Protein AF-A0A094IZP4-F1 (afdb_monomer)

Mean predicted aligned error: 14.71 Å

Nearest PDB structures (foldseek):
  6mrk-assembly1_A  TM=2.986E-01  e=1.845E+00  Drosophila melanogaster
  3qs3-assembly9_I  TM=2.124E-01  e=4.589E+00  Escherichia coli CFT073

pLDDT: mean 76.4, std 23.88, range [28.27, 98.75]

Sequence (325 aa):
MFSSTDAVFPGLDRAGLLRPPSIVPPAVPSRSGEVFAELIHMLKGYPLHIRNESHRAELLRDCRYFLFKGLEQKLIPHSISHNLQRGKDEITIRLEDIRQPGLSITFDAPFQTVPSPEPFARHLRYSAPSMSGWVHYMRPFVDTTPRELIIEISGECTRLDVDTMRAEFSGDAKKRINRLVEVLANKINMPNARPMGLLMGSGVGSQPESPASGTLGEGSVKVVFEGGSSIVLDGRVWKDEEEGESGVKMEEDGVVDVDAPSRKRRRVEGGAESEVWTVRTGQWRVRVQAASNDKSAVECVLIAVKIDAFTAELARNQERGFLSG

Secondary structure (DSSP, 8-state):
----TT-SSTT---TT-SS---PPPP--TTS-HHHHHHHHHHHTTPPP----HHHHHHHHHHHHHTT-HHHHHHHS-EEEEEETTTTEEEEEEEGGG--GGGEEEEEPPPP-----S-S-------PPP---EEEEE--TTT-SS-EEEEEEEEEEEEEEETTTTEEEE-HHHHHHHHHHHHHHHHHHSSS----S----------PPP--------TTEEEEE--TT-EEEETTEE---GGGGS------------------------S-----EEEEEEEEEEEEEEE-SS-TT-EEEEEEEEEEEEESSHHHHHHTPPPS--

Foldseek 3Di:
DDDDPVCPDPPDDPPPDPDPPPDDPDDDPVADPVLVVQVVCVVVVHDDDDPDVVSLVNNLVVCVVVVVLQVNLVSFDKDWDQDPVVRFIEIEHALVSDDLVFKDWDADAQDDPDPDPDDDDPPPPPPDRFLKTFIWGDRPPHDDDTGFYKYKDADLQWKAQPVQQKIAGDDVVLVSVVVVFVSVQVNSPPPDPDPPDDDDDDDDDDDPDDDDPDDPDPGIAHEAEDPQFFEAELNHTDDDCVVPPPDPPDDDDDDDDDDDDDPDDPPDPDPPDGQMKRWRMWIWGWMKGQDPVHNPDIGIYTYTNYTYIYRDPVSVVVPDDDPDD

Radius of gyration: 29.06 Å; Cα contacts (8 Å, |Δi|>4): 398; chains: 1; bounding box: 92×69×83 Å

Structure (mmCIF, N/CA/C/O backbone):
data_AF-A0A094IZP4-F1
#
_entry.id   AF-A0A094IZP4-F1
#
loop_
_atom_site.group_PDB
_atom_site.id
_atom_site.type_symbol
_atom_site.label_atom_id
_atom_site.label_alt_id
_atom_site.label_comp_id
_atom_site.label_asym_id
_atom_site.label_entity_id
_atom_site.label_seq_id
_atom_site.pdbx_PDB_ins_code
_atom_site.Cartn_x
_atom_site.Cartn_y
_atom_site.Cartn_z
_atom_site.occupancy
_atom_site.B_iso_or_equiv
_atom_site.auth_seq_id
_atom_site.auth_comp_id
_atom_site.auth_asym_id
_atom_site.auth_atom_id
_atom_site.pdbx_PDB_model_num
ATOM 1 N N . MET A 1 1 ? 27.882 17.291 -16.574 1.00 37.66 1 MET A N 1
ATOM 2 C CA . MET A 1 1 ? 28.156 18.172 -17.727 1.00 37.66 1 MET A CA 1
ATOM 3 C C . MET A 1 1 ? 28.459 17.279 -18.916 1.00 37.66 1 MET A C 1
ATOM 5 O O . MET A 1 1 ? 29.510 16.655 -18.932 1.00 37.66 1 MET A O 1
ATOM 9 N N . PHE A 1 2 ? 27.496 17.116 -19.822 1.00 39.97 2 PHE A N 1
ATOM 10 C CA . PHE A 1 2 ? 27.664 16.327 -21.042 1.00 39.97 2 PHE A CA 1
ATOM 11 C C . PHE A 1 2 ? 28.171 17.240 -22.169 1.00 39.97 2 PHE A C 1
ATOM 13 O O . PHE A 1 2 ? 27.621 18.318 -22.363 1.00 39.97 2 PHE A O 1
ATOM 20 N N . SER A 1 3 ? 29.252 16.787 -22.810 1.00 43.47 3 SER A N 1
ATOM 21 C CA . SER A 1 3 ? 29.754 17.051 -24.170 1.00 43.47 3 SER A CA 1
ATOM 22 C C . SER A 1 3 ? 29.157 18.247 -24.935 1.00 43.47 3 SER A C 1
ATOM 24 O O . SER A 1 3 ? 27.981 18.262 -25.290 1.00 43.47 3 SER A O 1
ATOM 26 N N . SER A 1 4 ? 30.010 19.224 -25.258 1.00 50.38 4 SER A N 1
ATOM 27 C CA . SER A 1 4 ? 29.789 20.132 -26.385 1.00 50.38 4 SER A CA 1
ATOM 28 C C . SER A 1 4 ? 29.703 19.322 -27.683 1.00 50.38 4 SER A C 1
ATOM 30 O O . SER A 1 4 ? 30.439 18.353 -27.865 1.00 50.38 4 SER A O 1
ATOM 32 N N . THR A 1 5 ? 28.826 19.726 -28.602 1.00 53.88 5 THR A N 1
ATOM 33 C CA . THR A 1 5 ? 28.541 19.017 -29.865 1.00 53.88 5 THR A CA 1
ATOM 34 C C . THR A 1 5 ? 29.770 18.773 -30.748 1.00 53.88 5 THR A C 1
ATOM 36 O O . THR A 1 5 ? 29.764 17.836 -31.540 1.00 53.88 5 THR A O 1
ATOM 39 N N . ASP A 1 6 ? 30.844 19.544 -30.567 1.00 53.34 6 ASP A N 1
ATOM 40 C CA . ASP A 1 6 ? 32.098 19.386 -31.315 1.00 53.34 6 ASP A CA 1
ATOM 41 C C . ASP A 1 6 ? 33.092 18.391 -30.688 1.00 53.34 6 ASP A C 1
ATOM 43 O O . ASP A 1 6 ? 34.019 17.931 -31.356 1.00 53.34 6 ASP A O 1
ATOM 47 N N . ALA A 1 7 ? 32.902 17.993 -29.427 1.00 53.62 7 ALA A N 1
ATOM 48 C CA . ALA A 1 7 ? 33.830 17.138 -28.687 1.00 53.62 7 ALA A CA 1
ATOM 49 C C . ALA A 1 7 ? 33.239 15.741 -28.443 1.00 53.62 7 ALA A C 1
ATOM 51 O O . ALA A 1 7 ? 33.083 15.292 -27.307 1.00 53.62 7 ALA A O 1
ATOM 52 N N . VAL A 1 8 ? 32.923 15.038 -29.534 1.00 56.72 8 VAL A N 1
ATOM 53 C CA . VAL A 1 8 ? 32.413 13.654 -29.488 1.00 56.72 8 VAL A CA 1
ATOM 54 C C . VAL A 1 8 ? 33.485 12.666 -28.980 1.00 56.72 8 VAL A C 1
ATOM 56 O O . VAL A 1 8 ? 33.139 11.628 -28.429 1.00 56.72 8 VAL A O 1
ATOM 59 N N . PHE A 1 9 ? 34.782 13.006 -29.079 1.00 55.75 9 PHE A N 1
ATOM 60 C CA . PHE A 1 9 ? 35.897 12.203 -28.547 1.00 55.75 9 PHE A CA 1
ATOM 61 C C . PHE A 1 9 ? 37.027 13.104 -28.018 1.00 55.75 9 PHE A C 1
ATOM 63 O O . PHE A 1 9 ? 37.872 13.538 -28.805 1.00 55.75 9 PHE A O 1
ATOM 70 N N . PRO A 1 10 ? 37.056 13.438 -26.716 1.00 54.28 10 PRO A N 1
ATOM 71 C CA . PRO A 1 10 ? 38.144 14.231 -26.154 1.00 54.28 10 PRO A CA 1
ATOM 72 C C . PRO A 1 10 ? 39.464 13.441 -26.197 1.00 54.28 10 PRO A C 1
ATOM 74 O O . PRO A 1 10 ? 39.542 12.337 -25.663 1.00 54.28 10 PRO A O 1
ATOM 77 N N . GLY A 1 11 ? 40.498 14.013 -26.828 1.00 56.34 11 GLY A N 1
ATOM 78 C CA . GLY A 1 11 ? 41.871 13.484 -26.809 1.00 56.34 11 GLY A CA 1
ATOM 79 C C . GLY A 1 11 ? 42.333 12.669 -28.027 1.00 56.34 11 GLY A C 1
ATOM 80 O O . GLY A 1 11 ? 43.402 12.071 -27.950 1.00 56.34 11 GLY A O 1
ATOM 81 N N . LEU A 1 12 ? 41.582 12.635 -29.138 1.00 57.38 12 LEU A N 1
ATOM 82 C CA . LEU A 1 12 ? 41.989 11.926 -30.363 1.00 57.38 12 LEU A CA 1
ATOM 83 C C . LEU A 1 12 ? 42.186 12.900 -31.541 1.00 57.38 12 LEU A C 1
ATOM 85 O O . LEU A 1 12 ? 41.220 13.523 -31.986 1.00 57.38 12 LEU A O 1
ATOM 89 N N . ASP A 1 13 ? 43.414 13.013 -32.058 1.00 60.75 13 ASP A N 1
ATOM 90 C CA . ASP A 1 13 ? 43.700 13.769 -33.285 1.00 60.75 13 ASP A CA 1
ATOM 91 C C . ASP A 1 13 ? 43.192 12.990 -34.515 1.00 60.75 13 ASP A C 1
ATOM 93 O O . ASP A 1 13 ? 43.415 11.785 -34.644 1.00 60.75 13 ASP A O 1
ATOM 97 N N . ARG A 1 14 ? 42.433 13.661 -35.389 1.00 64.94 14 ARG A N 1
ATOM 98 C CA . ARG A 1 14 ? 41.685 13.045 -36.504 1.00 64.94 14 ARG A CA 1
ATOM 99 C C . ARG A 1 14 ? 42.440 13.082 -37.836 1.00 64.94 14 ARG A C 1
ATOM 101 O O . ARG A 1 14 ? 41.924 12.575 -38.834 1.00 64.94 14 ARG A O 1
ATOM 108 N N . ALA A 1 15 ? 43.629 13.679 -37.883 1.00 61.16 15 ALA A N 1
ATOM 109 C CA . ALA A 1 15 ? 44.411 13.776 -39.109 1.00 61.16 15 ALA A CA 1
ATOM 110 C C . ALA A 1 15 ? 44.942 12.392 -39.548 1.00 61.16 15 ALA A C 1
ATOM 112 O O . ALA A 1 15 ? 45.762 11.783 -38.870 1.00 61.16 15 ALA A O 1
ATOM 113 N N . GLY A 1 16 ? 44.477 11.890 -40.701 1.00 65.44 16 GLY A N 1
ATOM 114 C CA . GLY A 1 16 ? 45.021 10.684 -41.352 1.00 65.44 16 GLY A CA 1
ATOM 115 C C . GLY A 1 16 ? 44.274 9.364 -41.108 1.00 65.44 16 GLY A C 1
ATOM 116 O O . GLY A 1 16 ? 44.747 8.312 -41.536 1.00 65.44 16 GLY A O 1
ATOM 117 N N . LEU A 1 17 ? 43.103 9.379 -40.463 1.00 64.56 17 LEU A N 1
ATOM 118 C CA . LEU A 1 17 ? 42.312 8.162 -40.240 1.00 64.56 17 LEU A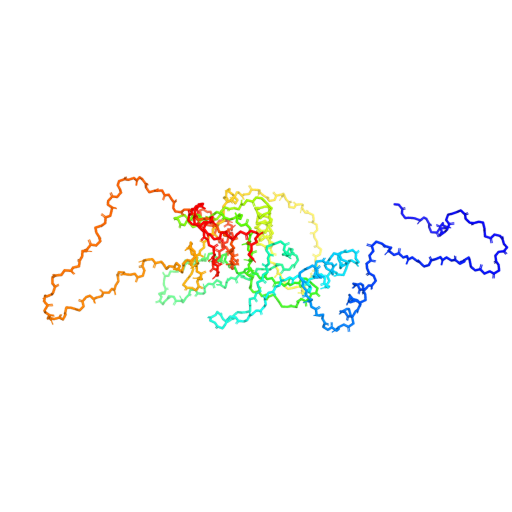 CA 1
ATOM 119 C C . LEU A 1 17 ? 41.513 7.762 -41.497 1.00 64.56 17 LEU A C 1
ATOM 121 O O . LEU A 1 17 ? 40.552 8.423 -41.875 1.00 64.56 17 LEU A O 1
ATOM 125 N N . LEU A 1 18 ? 41.873 6.630 -42.115 1.00 69.06 18 LEU A N 1
ATOM 126 C CA . LEU A 1 18 ? 41.146 6.025 -43.250 1.00 69.06 18 LEU A CA 1
ATOM 127 C C . LEU A 1 18 ? 39.803 5.382 -42.850 1.00 69.06 18 LEU A C 1
ATOM 129 O O . LEU A 1 18 ? 38.986 5.065 -43.714 1.00 69.06 18 LEU A O 1
ATOM 133 N N . ARG A 1 19 ? 39.578 5.142 -41.552 1.00 70.69 19 ARG A N 1
ATOM 134 C CA . ARG A 1 19 ? 38.344 4.579 -40.982 1.00 70.69 19 ARG A CA 1
ATOM 135 C C . ARG A 1 19 ? 38.081 5.201 -39.610 1.00 70.69 19 ARG A C 1
ATOM 137 O O . ARG A 1 19 ? 39.046 5.582 -38.944 1.00 70.69 19 ARG A O 1
ATOM 144 N N . PRO A 1 20 ? 36.815 5.266 -39.157 1.00 68.12 20 PRO A N 1
ATOM 145 C CA . PRO A 1 20 ? 36.515 5.632 -37.780 1.00 68.12 20 PRO A CA 1
ATOM 146 C C . PRO A 1 20 ? 37.309 4.744 -36.806 1.00 68.12 20 PRO A C 1
ATOM 148 O O . PRO A 1 20 ? 37.425 3.538 -37.053 1.00 68.12 20 PRO A O 1
ATOM 151 N N . PRO A 1 21 ? 37.865 5.307 -35.720 1.00 68.69 21 PRO A N 1
ATOM 152 C CA . PRO A 1 21 ? 38.557 4.520 -34.708 1.00 68.69 21 PRO A CA 1
ATOM 153 C C . PRO A 1 21 ? 37.596 3.482 -34.118 1.00 68.69 21 PRO A C 1
ATOM 155 O O . PRO A 1 21 ? 36.407 3.755 -33.947 1.00 68.69 21 PRO A O 1
ATOM 158 N N . SER A 1 22 ? 38.105 2.285 -33.812 1.00 73.19 22 SER A N 1
ATOM 159 C CA . SER A 1 22 ? 37.315 1.234 -33.166 1.00 73.19 22 SER A CA 1
ATOM 160 C C . SER A 1 22 ? 36.940 1.679 -31.755 1.00 73.19 22 SER A C 1
ATOM 162 O O . SER A 1 22 ? 37.724 1.536 -30.819 1.00 73.19 22 SER A O 1
ATOM 164 N N . ILE A 1 23 ? 35.747 2.243 -31.605 1.00 75.31 23 ILE A N 1
ATOM 165 C CA . ILE A 1 23 ? 35.197 2.625 -30.309 1.00 75.31 23 ILE A CA 1
ATOM 166 C C . ILE A 1 23 ? 34.537 1.384 -29.719 1.00 75.31 23 ILE A C 1
ATOM 168 O O . ILE A 1 23 ? 33.682 0.764 -30.353 1.00 75.31 23 ILE A O 1
ATOM 172 N N . VAL A 1 24 ? 34.943 1.011 -28.507 1.00 73.25 24 VAL A N 1
ATOM 173 C CA . VAL A 1 24 ? 34.267 -0.049 -27.754 1.00 73.25 24 VAL A CA 1
ATOM 174 C C . VAL A 1 24 ? 32.814 0.385 -27.535 1.00 73.25 24 VAL A C 1
ATOM 176 O O . VAL A 1 24 ? 32.597 1.514 -27.081 1.00 73.25 24 VAL A O 1
ATOM 179 N N . PRO A 1 25 ? 31.815 -0.458 -27.858 1.00 76.69 25 PRO A N 1
ATOM 180 C CA . PRO A 1 25 ? 30.423 -0.116 -27.619 1.00 76.69 25 PRO A CA 1
ATOM 181 C C . PRO A 1 25 ? 30.203 0.281 -26.155 1.00 76.69 25 PRO A C 1
ATOM 183 O O . PRO A 1 25 ? 30.797 -0.336 -25.265 1.00 76.69 25 PRO A O 1
ATOM 186 N N . PRO A 1 26 ? 29.344 1.276 -25.876 1.00 78.06 26 PRO A N 1
ATOM 187 C CA . PRO A 1 26 ? 28.970 1.601 -24.510 1.00 78.06 26 PRO A CA 1
ATOM 188 C C . PRO A 1 26 ? 28.458 0.350 -23.790 1.00 78.06 26 PRO A C 1
ATOM 190 O O . PRO A 1 26 ? 27.514 -0.295 -24.245 1.00 78.06 26 PRO A O 1
ATOM 193 N N . ALA A 1 27 ? 29.089 0.010 -22.670 1.00 80.94 27 ALA A N 1
ATOM 194 C CA . ALA A 1 27 ? 28.729 -1.132 -21.845 1.00 80.94 27 ALA A CA 1
ATOM 195 C C . ALA A 1 27 ? 28.464 -0.676 -20.409 1.00 80.94 27 ALA A C 1
ATOM 197 O O . ALA A 1 27 ? 29.063 0.287 -19.927 1.00 80.94 27 ALA A O 1
ATOM 198 N N . VAL A 1 28 ? 27.580 -1.393 -19.716 1.00 84.88 28 VAL A N 1
ATOM 199 C CA . VAL A 1 28 ? 27.302 -1.183 -18.292 1.00 84.88 28 VAL A CA 1
ATOM 200 C C . VAL A 1 28 ? 27.814 -2.405 -17.529 1.00 84.88 28 VAL A C 1
ATOM 202 O O . VAL A 1 28 ? 27.057 -3.350 -17.317 1.00 84.88 28 VAL A O 1
ATOM 205 N N . PRO A 1 29 ? 29.098 -2.430 -17.127 1.00 82.88 29 PRO A N 1
ATOM 206 C CA . PRO A 1 29 ? 29.714 -3.629 -16.553 1.00 82.88 29 PRO A CA 1
ATOM 207 C C . PRO A 1 29 ? 29.164 -3.991 -15.166 1.00 82.88 29 PRO A C 1
ATOM 209 O O . PRO A 1 29 ? 29.348 -5.108 -14.702 1.00 82.88 29 PRO A O 1
ATOM 212 N N . SER A 1 30 ? 28.484 -3.061 -14.491 1.00 88.19 30 SER A N 1
ATOM 213 C CA . SER A 1 30 ? 27.917 -3.257 -13.152 1.00 88.19 30 SER A CA 1
ATOM 214 C C . SER A 1 30 ? 26.528 -3.907 -13.143 1.00 88.19 30 SER A C 1
ATOM 216 O O . SER A 1 30 ? 25.891 -3.958 -12.089 1.00 88.19 30 SER A O 1
ATOM 218 N N . ARG A 1 31 ? 26.024 -4.362 -14.298 1.00 90.31 31 ARG A N 1
ATOM 219 C CA . ARG A 1 31 ? 24.672 -4.915 -14.459 1.00 90.31 31 ARG A CA 1
ATOM 220 C C . ARG A 1 31 ? 24.705 -6.275 -15.141 1.00 90.31 31 ARG A C 1
ATOM 222 O O . ARG A 1 31 ? 25.611 -6.570 -15.915 1.00 90.31 31 ARG A O 1
ATOM 229 N N . SER A 1 32 ? 23.702 -7.095 -14.843 1.00 93.19 32 SER A N 1
ATOM 230 C CA . SER A 1 32 ? 23.609 -8.448 -15.386 1.00 93.19 32 SER A CA 1
ATOM 231 C C . SER A 1 32 ? 22.996 -8.430 -16.786 1.00 93.19 32 SER A C 1
ATOM 233 O O . SER A 1 32 ? 21.882 -7.942 -16.987 1.00 93.19 32 SER A O 1
ATOM 235 N N . GLY A 1 33 ? 23.711 -9.006 -17.756 1.00 93.31 33 GLY A N 1
ATOM 236 C CA . GLY A 1 33 ? 23.185 -9.212 -19.107 1.00 93.31 33 GLY A CA 1
ATOM 237 C C . GLY A 1 33 ? 21.992 -10.174 -19.140 1.00 93.31 33 GLY A C 1
ATOM 238 O O . GLY A 1 33 ? 21.108 -10.012 -19.978 1.00 93.31 33 GLY A O 1
ATOM 239 N N . GLU A 1 34 ? 21.928 -11.122 -18.201 1.00 93.31 34 GLU A N 1
ATOM 240 C CA . GLU A 1 34 ? 20.823 -12.082 -18.083 1.00 93.31 34 GLU A CA 1
ATOM 241 C C . GLU A 1 34 ? 19.533 -11.383 -17.643 1.00 93.31 34 GLU A C 1
ATOM 243 O O . GLU A 1 34 ? 18.507 -11.501 -18.310 1.00 93.31 34 GLU A O 1
ATOM 248 N N . VAL A 1 35 ? 19.610 -10.557 -16.593 1.00 94.44 35 VAL A N 1
ATOM 249 C CA . VAL A 1 35 ? 18.474 -9.751 -16.115 1.00 94.44 35 VAL A CA 1
ATOM 250 C C . VAL A 1 35 ? 17.985 -8.824 -17.227 1.00 94.44 35 VAL A C 1
ATOM 252 O O . VAL A 1 35 ? 16.786 -8.739 -17.486 1.00 94.44 35 VAL A O 1
ATOM 255 N N . PHE A 1 36 ? 18.901 -8.164 -17.944 1.00 94.44 36 PHE A N 1
ATOM 256 C CA . PHE A 1 36 ? 18.522 -7.298 -19.059 1.00 94.44 36 PHE A CA 1
ATOM 257 C C . PHE A 1 36 ? 17.834 -8.065 -20.196 1.00 94.44 36 PHE A C 1
ATOM 259 O O . PHE A 1 36 ? 16.855 -7.570 -20.756 1.00 94.44 36 PHE A O 1
ATOM 266 N N . ALA A 1 37 ? 18.285 -9.280 -20.517 1.00 94.38 37 ALA A N 1
ATOM 267 C CA . ALA A 1 37 ? 17.630 -10.122 -21.515 1.00 94.38 37 ALA A CA 1
ATOM 268 C C . ALA A 1 37 ? 16.176 -10.443 -21.124 1.00 94.38 37 ALA A C 1
ATOM 270 O O . ALA A 1 37 ? 15.285 -10.358 -21.975 1.00 94.38 37 ALA A O 1
ATOM 271 N N . GLU A 1 38 ? 15.914 -10.720 -19.843 1.00 94.94 38 GLU A N 1
ATOM 272 C CA . GLU A 1 38 ? 14.554 -10.906 -19.321 1.00 94.94 38 GLU A CA 1
ATOM 273 C C . GLU A 1 38 ? 13.715 -9.623 -19.442 1.00 94.94 38 GLU A C 1
ATOM 275 O O . GLU A 1 38 ? 12.575 -9.674 -19.911 1.00 94.94 38 GLU A O 1
ATOM 280 N N . LEU A 1 39 ? 14.284 -8.451 -19.130 1.00 94.88 39 LEU A N 1
ATOM 281 C CA . LEU A 1 39 ? 13.599 -7.163 -19.319 1.00 94.88 39 LEU A CA 1
ATOM 282 C C . LEU A 1 39 ? 13.218 -6.924 -20.788 1.00 94.88 39 LEU A C 1
ATOM 284 O O . LEU A 1 39 ? 12.098 -6.497 -21.074 1.00 94.88 39 LEU A O 1
ATOM 288 N N . ILE A 1 40 ? 14.106 -7.239 -21.736 1.00 94.56 40 ILE A N 1
ATOM 289 C CA . ILE A 1 40 ? 13.800 -7.157 -23.172 1.00 94.56 40 ILE A CA 1
ATOM 290 C C . ILE A 1 40 ? 12.693 -8.145 -23.559 1.00 94.56 40 ILE A C 1
ATOM 292 O O . ILE A 1 40 ? 11.824 -7.805 -24.365 1.00 94.56 40 ILE A O 1
ATOM 296 N N . HIS A 1 41 ? 12.693 -9.351 -22.991 1.00 93.62 41 HIS A N 1
ATOM 297 C CA . HIS A 1 41 ? 11.634 -10.333 -23.217 1.00 93.62 41 HIS A CA 1
ATOM 298 C C . HIS A 1 41 ? 10.269 -9.783 -22.768 1.00 93.62 41 HIS A C 1
ATOM 300 O O . HIS A 1 41 ? 9.302 -9.824 -23.530 1.00 93.62 41 HIS A O 1
ATOM 306 N N . MET A 1 42 ? 10.213 -9.134 -21.602 1.00 93.19 42 MET A N 1
ATOM 307 C CA . MET A 1 42 ? 9.005 -8.457 -21.122 1.00 93.19 42 MET A CA 1
ATOM 308 C C . MET A 1 42 ? 8.577 -7.278 -22.003 1.00 93.19 42 MET A C 1
ATOM 310 O O . MET A 1 42 ? 7.383 -7.100 -22.249 1.00 93.19 42 MET A O 1
ATOM 314 N N . LEU A 1 43 ? 9.522 -6.459 -22.488 1.00 92.88 43 LEU A N 1
ATOM 315 C CA . LEU A 1 43 ? 9.216 -5.339 -23.394 1.00 92.88 43 LEU A CA 1
ATOM 316 C C . LEU A 1 43 ? 8.608 -5.816 -24.714 1.00 92.88 43 LEU A C 1
ATOM 318 O O . LEU A 1 43 ? 7.751 -5.136 -25.272 1.00 92.88 43 LEU A O 1
ATOM 322 N N . LYS A 1 44 ? 9.009 -6.999 -25.186 1.00 93.31 44 LYS A N 1
ATOM 323 C CA . LYS A 1 44 ? 8.417 -7.656 -26.359 1.00 93.31 44 LYS A CA 1
ATOM 324 C C . LYS A 1 44 ? 7.017 -8.229 -26.096 1.00 93.31 44 LYS A C 1
ATOM 326 O O . LYS A 1 44 ? 6.387 -8.710 -27.030 1.00 93.31 44 LYS A O 1
ATOM 331 N N . GLY A 1 45 ? 6.527 -8.171 -24.857 1.00 90.31 45 GLY A N 1
ATOM 332 C CA . GLY A 1 45 ? 5.192 -8.629 -24.470 1.00 90.31 45 GLY A CA 1
ATOM 333 C C . GLY A 1 45 ? 5.133 -10.063 -23.950 1.00 90.31 45 GLY A C 1
ATOM 334 O O . GLY A 1 45 ? 4.040 -10.547 -23.668 1.00 90.31 45 GLY A O 1
ATOM 335 N N . TYR A 1 46 ? 6.272 -10.741 -23.790 1.00 91.12 46 TYR A N 1
ATOM 336 C CA . TYR A 1 46 ? 6.286 -12.092 -23.240 1.00 91.12 46 TYR A CA 1
ATOM 337 C C . TYR A 1 46 ? 6.067 -12.086 -21.717 1.00 91.12 46 TYR A C 1
ATOM 339 O O . TYR A 1 46 ? 6.492 -11.146 -21.032 1.00 91.12 46 TYR A O 1
ATOM 347 N N . PRO A 1 47 ? 5.408 -13.122 -21.167 1.00 86.69 47 PRO A N 1
ATOM 348 C CA . PRO A 1 47 ? 5.205 -13.239 -19.730 1.00 86.69 47 PRO A CA 1
ATOM 349 C C . PRO A 1 47 ? 6.538 -13.463 -19.006 1.00 86.69 47 PRO A C 1
ATOM 351 O O . PRO A 1 47 ? 7.416 -14.172 -19.494 1.00 86.69 47 PRO A O 1
ATOM 354 N N . LEU A 1 48 ? 6.672 -12.882 -17.814 1.00 85.12 48 LEU A N 1
ATOM 355 C CA . LEU A 1 48 ? 7.821 -13.098 -16.939 1.00 85.12 48 LEU A CA 1
ATOM 356 C C . LEU A 1 48 ? 7.506 -14.187 -15.914 1.00 85.12 48 LEU A C 1
ATOM 358 O O . LEU A 1 48 ? 6.483 -14.123 -15.232 1.00 85.12 48 LEU A O 1
ATOM 362 N N . HIS A 1 49 ? 8.435 -15.121 -15.732 1.00 87.12 49 HIS A N 1
ATOM 363 C CA . HIS A 1 49 ? 8.387 -16.071 -14.631 1.00 87.12 49 HIS A CA 1
ATOM 364 C C . HIS A 1 49 ? 9.252 -15.588 -13.456 1.00 87.12 49 HIS A C 1
ATOM 366 O O . HIS A 1 49 ? 10.482 -15.574 -13.518 1.00 87.12 49 HIS A O 1
ATOM 372 N N . ILE A 1 50 ? 8.611 -15.180 -12.359 1.00 91.19 50 ILE A N 1
ATOM 373 C CA . ILE A 1 50 ? 9.321 -14.721 -11.160 1.00 91.19 50 ILE A CA 1
ATOM 374 C C . ILE A 1 50 ? 9.689 -15.930 -10.300 1.00 91.19 50 ILE A C 1
ATOM 376 O O . ILE A 1 50 ? 8.845 -16.491 -9.612 1.00 91.19 50 ILE A O 1
ATOM 380 N N . ARG A 1 51 ? 10.973 -16.295 -10.334 1.00 92.81 51 ARG A N 1
ATOM 381 C CA . ARG A 1 51 ? 11.554 -17.418 -9.582 1.00 92.81 51 ARG A CA 1
ATOM 382 C C . ARG A 1 51 ? 11.452 -17.264 -8.062 1.00 92.81 51 ARG A C 1
ATOM 384 O O . ARG A 1 51 ? 11.128 -18.216 -7.366 1.00 92.81 51 ARG A O 1
ATOM 391 N N . ASN A 1 52 ? 11.787 -16.083 -7.548 1.00 93.81 52 ASN A N 1
ATOM 392 C CA . ASN A 1 52 ? 11.773 -15.756 -6.122 1.00 93.81 52 ASN A CA 1
ATOM 393 C C . ASN A 1 52 ? 11.828 -14.229 -5.923 1.00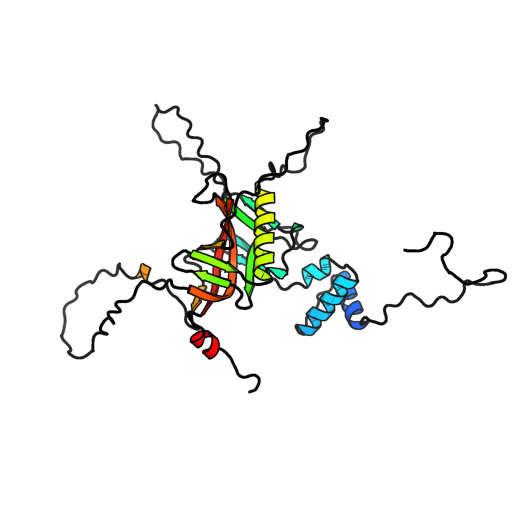 93.81 52 ASN A C 1
ATOM 395 O O . ASN A 1 52 ? 11.921 -13.465 -6.889 1.00 93.81 52 ASN A O 1
ATOM 399 N N . GLU A 1 53 ? 11.788 -13.781 -4.668 1.00 92.19 53 GLU A N 1
ATOM 400 C CA . GLU A 1 53 ? 11.783 -12.350 -4.344 1.00 92.19 53 GLU A CA 1
ATOM 401 C C . GLU A 1 53 ? 13.129 -11.661 -4.630 1.00 92.19 53 GLU A C 1
ATOM 403 O O . GLU A 1 53 ? 13.141 -10.503 -5.045 1.00 92.19 53 GLU A O 1
ATOM 408 N N . SER A 1 54 ? 14.260 -12.373 -4.517 1.00 94.75 54 SER A N 1
ATOM 409 C CA . SER A 1 54 ? 15.579 -11.834 -4.900 1.00 94.75 54 SER A CA 1
ATOM 410 C C . SER A 1 54 ? 15.628 -11.506 -6.391 1.00 94.75 54 SER A C 1
ATOM 412 O O . SER A 1 54 ? 16.030 -10.413 -6.784 1.00 94.75 54 SER A O 1
ATOM 414 N N . HIS A 1 55 ? 15.127 -12.420 -7.222 1.00 95.12 55 HIS A N 1
ATOM 415 C CA . HIS A 1 55 ? 15.025 -12.235 -8.662 1.00 95.12 55 HIS A CA 1
ATOM 416 C C . HIS A 1 55 ? 14.126 -11.041 -9.016 1.00 95.12 55 HIS A C 1
ATOM 418 O O . HIS A 1 55 ? 14.494 -10.196 -9.833 1.00 95.12 55 HIS A O 1
ATOM 424 N N . ARG A 1 56 ? 12.969 -10.908 -8.350 1.00 95.50 56 ARG A N 1
ATOM 425 C CA . ARG A 1 56 ? 12.100 -9.730 -8.507 1.00 95.50 56 ARG A CA 1
ATOM 426 C C . ARG A 1 56 ? 12.839 -8.438 -8.143 1.00 95.50 56 ARG A C 1
ATOM 428 O O . ARG A 1 56 ? 12.713 -7.441 -8.854 1.00 95.50 56 ARG A O 1
ATOM 435 N N . ALA A 1 57 ? 13.608 -8.444 -7.054 1.00 95.19 57 ALA A N 1
ATOM 436 C CA . ALA A 1 57 ? 14.359 -7.282 -6.594 1.00 95.19 57 ALA A CA 1
ATOM 437 C C . ALA A 1 57 ? 15.466 -6.864 -7.579 1.00 95.19 57 ALA A C 1
ATOM 439 O O . ALA A 1 57 ? 15.661 -5.666 -7.794 1.00 95.19 57 ALA A O 1
ATOM 440 N N . GLU A 1 58 ? 16.157 -7.819 -8.205 1.00 95.38 58 GLU A N 1
ATOM 441 C CA . GLU A 1 58 ? 17.137 -7.564 -9.271 1.00 95.38 58 GLU A CA 1
ATOM 442 C C . GLU A 1 58 ? 16.483 -6.911 -10.493 1.00 95.38 58 GLU A C 1
ATOM 444 O O . GLU A 1 58 ? 16.911 -5.838 -10.924 1.00 95.38 58 GLU A O 1
ATOM 449 N N . LEU A 1 59 ? 15.377 -7.483 -10.979 1.00 95.94 59 LEU A N 1
ATOM 450 C CA . LEU A 1 59 ? 14.611 -6.933 -12.100 1.00 95.94 59 LEU A CA 1
ATOM 451 C C . LEU A 1 59 ? 14.106 -5.513 -11.815 1.00 95.94 59 LEU A C 1
ATOM 453 O O . LEU A 1 59 ? 14.224 -4.630 -12.664 1.00 95.94 59 LEU A O 1
ATOM 457 N N . LEU A 1 60 ? 13.571 -5.262 -10.614 1.00 95.81 60 LEU A N 1
ATOM 458 C CA . LEU A 1 60 ? 13.122 -3.929 -10.197 1.00 95.81 60 LEU A CA 1
ATOM 459 C C . LEU A 1 60 ? 14.280 -2.927 -10.147 1.00 95.81 60 LEU A C 1
ATOM 461 O O . LEU A 1 60 ? 14.123 -1.775 -10.562 1.00 95.81 60 LEU A O 1
ATOM 465 N N . ARG A 1 61 ? 15.446 -3.347 -9.647 1.00 95.50 61 ARG A N 1
ATOM 466 C CA . ARG A 1 61 ? 16.643 -2.501 -9.566 1.00 95.50 61 ARG A CA 1
ATOM 467 C C . ARG A 1 61 ? 17.111 -2.072 -10.955 1.00 95.50 61 ARG A C 1
ATOM 469 O O . ARG A 1 61 ? 17.452 -0.902 -11.137 1.00 95.50 61 ARG A O 1
ATOM 476 N N . ASP A 1 62 ? 17.087 -2.984 -11.918 1.00 95.69 62 ASP A N 1
ATOM 477 C CA . ASP A 1 62 ? 17.509 -2.708 -13.290 1.00 95.69 62 ASP A CA 1
ATOM 478 C C . ASP A 1 62 ? 16.433 -1.946 -14.075 1.00 95.69 62 ASP A C 1
ATOM 480 O O . ASP A 1 62 ? 16.765 -1.004 -14.793 1.00 95.69 62 ASP A O 1
ATOM 484 N N . CYS A 1 63 ? 15.140 -2.212 -13.847 1.00 95.50 63 CYS A N 1
ATOM 485 C CA . CYS A 1 63 ? 14.054 -1.381 -14.383 1.00 95.50 63 CYS A CA 1
ATOM 486 C C . CYS A 1 63 ? 14.202 0.088 -13.978 1.00 95.50 63 CYS A C 1
ATOM 488 O O . CYS A 1 63 ? 14.018 0.976 -14.810 1.00 95.50 63 CYS A O 1
ATOM 490 N N . ARG A 1 64 ? 14.558 0.354 -12.714 1.00 94.56 64 ARG A N 1
ATOM 491 C CA . ARG A 1 64 ? 14.809 1.716 -12.219 1.00 94.56 64 ARG A CA 1
ATOM 492 C C . ARG A 1 64 ? 16.045 2.336 -12.859 1.00 94.56 64 ARG A C 1
ATOM 494 O O . ARG A 1 64 ? 16.013 3.513 -13.202 1.00 94.56 64 ARG A O 1
ATOM 501 N N . TYR A 1 65 ? 17.107 1.553 -13.046 1.00 94.56 65 TYR A N 1
ATOM 502 C CA . TYR A 1 65 ? 18.334 2.011 -13.697 1.00 94.56 65 TYR A CA 1
ATOM 503 C C . TYR A 1 65 ? 18.096 2.409 -15.164 1.00 94.56 65 TYR A C 1
ATOM 505 O O . TYR A 1 65 ? 18.493 3.496 -15.573 1.00 94.56 65 TYR A O 1
ATOM 513 N N . PHE A 1 66 ? 17.388 1.575 -15.931 1.00 93.62 66 PHE A N 1
ATOM 514 C CA . PHE A 1 66 ? 17.060 1.827 -17.341 1.00 93.62 66 PHE A CA 1
ATOM 515 C C . PHE A 1 66 ? 15.798 2.682 -17.546 1.00 93.62 66 PHE A C 1
ATOM 517 O O . PHE A 1 66 ? 15.391 2.919 -18.682 1.00 93.62 66 PHE A O 1
ATOM 524 N N . LEU A 1 67 ? 15.173 3.161 -16.464 1.00 94.44 67 LEU A N 1
ATOM 525 C CA . LEU A 1 67 ? 13.957 3.983 -16.480 1.00 94.44 67 LEU A CA 1
ATOM 526 C C . LEU A 1 67 ? 12.759 3.324 -17.189 1.00 94.44 67 LEU A C 1
ATOM 528 O O . LEU A 1 67 ? 11.886 4.011 -17.729 1.00 94.44 67 LEU A O 1
ATOM 532 N N . PHE A 1 68 ? 12.654 1.995 -17.139 1.00 95.69 68 PHE A N 1
ATOM 533 C CA . PHE A 1 68 ? 11.501 1.251 -17.651 1.00 95.69 68 PHE A CA 1
ATOM 534 C C . PHE A 1 68 ? 10.308 1.348 -16.693 1.00 95.69 68 PHE A C 1
ATOM 536 O O . PHE A 1 68 ? 9.888 0.364 -16.088 1.00 95.69 68 PHE A O 1
ATOM 543 N N . LYS A 1 69 ? 9.728 2.548 -16.573 1.00 94.00 69 LYS A N 1
ATOM 544 C CA . LYS A 1 69 ? 8.656 2.866 -15.610 1.00 94.00 69 LYS A CA 1
ATOM 545 C C . LYS A 1 69 ? 7.451 1.925 -15.709 1.00 94.00 69 LYS A C 1
ATOM 547 O O . LYS A 1 69 ? 6.909 1.520 -14.688 1.00 94.00 69 LYS A O 1
ATOM 552 N N . GLY A 1 70 ? 7.050 1.548 -16.925 1.00 93.19 70 GLY A N 1
ATOM 553 C CA . GLY A 1 70 ? 5.956 0.595 -17.130 1.00 93.19 70 GLY A CA 1
ATOM 554 C C . GLY A 1 70 ? 6.295 -0.821 -16.657 1.00 93.19 70 GLY A C 1
ATOM 555 O O . GLY A 1 70 ? 5.460 -1.467 -16.033 1.00 93.19 70 GLY A O 1
ATOM 556 N N . LEU A 1 71 ? 7.524 -1.297 -16.893 1.00 94.75 71 LEU A N 1
ATOM 557 C CA . LEU A 1 71 ? 7.958 -2.599 -16.374 1.00 94.75 71 LEU A CA 1
ATOM 558 C C . LEU A 1 71 ? 8.105 -2.582 -14.855 1.00 94.75 71 LEU A C 1
ATOM 560 O O . LEU A 1 71 ? 7.664 -3.524 -14.206 1.00 94.75 71 LEU A O 1
ATOM 564 N N . GLU A 1 72 ? 8.638 -1.498 -14.284 1.00 95.25 72 GLU A N 1
ATOM 565 C CA . GLU A 1 72 ? 8.696 -1.321 -12.832 1.00 95.25 72 GLU A CA 1
ATOM 566 C C . GLU A 1 72 ? 7.299 -1.494 -12.217 1.00 95.25 72 GLU A C 1
ATOM 568 O O . GLU A 1 72 ? 7.124 -2.293 -11.302 1.00 95.25 72 GLU A O 1
ATOM 573 N N . GLN A 1 73 ? 6.284 -0.821 -12.769 1.00 94.94 73 GLN A N 1
ATOM 574 C CA . GLN A 1 73 ? 4.903 -0.925 -12.287 1.00 94.94 73 GLN A CA 1
ATOM 575 C C . GLN A 1 73 ? 4.279 -2.316 -12.493 1.00 94.94 73 GLN A C 1
ATOM 577 O O . GLN A 1 73 ? 3.452 -2.735 -11.684 1.00 94.94 73 GLN A O 1
ATOM 582 N N . LYS A 1 74 ? 4.680 -3.062 -13.532 1.00 92.94 74 LYS A N 1
ATOM 583 C CA . LYS A 1 74 ? 4.261 -4.465 -13.720 1.00 92.94 74 LYS A CA 1
ATOM 584 C C . LYS A 1 74 ? 4.885 -5.408 -12.686 1.00 92.94 74 LYS A C 1
ATOM 586 O O . LYS A 1 74 ? 4.251 -6.389 -12.311 1.00 92.94 74 LYS A O 1
ATOM 591 N N . LEU A 1 75 ? 6.113 -5.125 -12.250 1.00 94.94 75 LEU A N 1
ATOM 592 C CA . LEU A 1 75 ? 6.873 -5.955 -11.310 1.00 94.94 75 LEU A CA 1
ATOM 593 C C . LEU A 1 75 ? 6.520 -5.709 -9.841 1.00 94.94 75 LEU A C 1
ATOM 595 O O . LEU A 1 75 ? 6.778 -6.580 -9.007 1.00 94.94 75 LEU A O 1
ATOM 599 N N . ILE A 1 76 ? 5.953 -4.548 -9.512 1.00 95.25 76 ILE A N 1
ATOM 600 C CA . ILE A 1 76 ? 5.467 -4.242 -8.164 1.00 95.25 76 ILE A CA 1
ATOM 601 C C . ILE A 1 76 ? 4.413 -5.283 -7.740 1.00 95.25 76 ILE A C 1
ATOM 603 O O . ILE A 1 76 ? 3.466 -5.517 -8.497 1.00 95.25 76 ILE A O 1
ATOM 607 N N . PRO A 1 77 ? 4.537 -5.911 -6.555 1.00 95.19 77 PRO A N 1
ATOM 608 C CA . PRO A 1 77 ? 3.509 -6.796 -6.014 1.00 95.19 77 PRO A CA 1
ATOM 609 C C . PRO A 1 77 ? 2.170 -6.074 -5.841 1.00 95.19 77 PRO A C 1
ATOM 611 O O . PRO A 1 77 ? 2.090 -5.017 -5.219 1.00 95.19 77 PRO A O 1
ATOM 614 N N . HIS A 1 78 ? 1.121 -6.651 -6.413 1.00 97.12 78 HIS A N 1
ATOM 615 C CA . HIS A 1 78 ? -0.247 -6.161 -6.310 1.00 97.12 78 HIS A CA 1
ATOM 616 C C . HIS A 1 78 ? -1.216 -7.318 -6.565 1.00 97.12 78 HIS A C 1
ATOM 618 O O . HIS A 1 78 ? -0.854 -8.312 -7.198 1.00 97.12 78 HIS A O 1
ATOM 624 N N . SER A 1 79 ? -2.453 -7.160 -6.108 1.00 97.69 79 SER A N 1
ATOM 625 C CA . SER A 1 79 ? -3.569 -8.043 -6.443 1.00 97.69 79 SER A CA 1
ATOM 626 C C . SER A 1 79 ? -4.709 -7.204 -6.999 1.00 97.69 79 SER A C 1
ATOM 628 O O . SER A 1 79 ? -4.999 -6.137 -6.464 1.00 97.69 79 SER A O 1
ATOM 630 N N . ILE A 1 80 ? -5.331 -7.665 -8.080 1.00 97.38 80 ILE A N 1
ATOM 631 C CA . ILE A 1 80 ? -6.551 -7.072 -8.631 1.00 97.38 80 ILE A CA 1
ATOM 632 C C . ILE A 1 80 ? -7.634 -8.138 -8.548 1.00 97.38 80 ILE A C 1
ATOM 634 O O . ILE A 1 80 ? -7.441 -9.254 -9.031 1.00 97.38 80 ILE A O 1
ATOM 638 N N . SER A 1 81 ? -8.766 -7.790 -7.953 1.00 97.56 81 SER A N 1
ATOM 639 C CA . SER A 1 81 ? -9.906 -8.687 -7.786 1.00 97.56 81 SER A CA 1
ATOM 640 C C . SER A 1 81 ? -11.217 -7.934 -7.983 1.00 97.56 81 SER A C 1
ATOM 642 O O . SER A 1 81 ? -11.280 -6.716 -7.836 1.00 97.56 81 SER A O 1
ATOM 644 N N . HIS A 1 82 ? -12.273 -8.671 -8.326 1.00 97.88 82 HIS A N 1
ATOM 645 C CA . HIS A 1 82 ? -13.630 -8.140 -8.360 1.00 97.88 82 HIS A CA 1
ATOM 646 C C . HIS A 1 82 ? -14.379 -8.591 -7.105 1.00 97.88 82 HIS A C 1
ATOM 648 O O . HIS A 1 82 ? -14.583 -9.788 -6.888 1.00 97.88 82 HIS A O 1
ATOM 654 N N . ASN A 1 83 ? -14.793 -7.639 -6.276 1.00 95.44 83 ASN A N 1
ATOM 655 C CA . ASN A 1 83 ? -15.591 -7.895 -5.089 1.00 95.44 83 ASN A CA 1
ATOM 656 C C . ASN A 1 83 ? -17.080 -7.914 -5.460 1.00 95.44 83 ASN A C 1
ATOM 658 O O . ASN A 1 83 ? -17.711 -6.863 -5.575 1.00 95.44 83 ASN A O 1
ATOM 662 N N . LEU A 1 84 ? -17.647 -9.116 -5.605 1.00 95.62 84 LEU A N 1
ATOM 663 C CA . LEU A 1 84 ? -19.057 -9.315 -5.968 1.00 95.62 84 LEU A CA 1
ATOM 664 C C . LEU A 1 84 ? -20.041 -8.765 -4.929 1.00 95.62 84 LEU A C 1
ATOM 666 O O . LEU A 1 84 ? -21.119 -8.318 -5.305 1.00 95.62 84 LEU A O 1
ATOM 670 N N . GLN A 1 85 ? -19.683 -8.767 -3.642 1.00 93.50 85 GLN A N 1
ATOM 671 C CA . GLN A 1 85 ? -20.564 -8.254 -2.586 1.00 93.50 85 GLN A CA 1
ATOM 672 C C . GLN A 1 85 ? -20.731 -6.734 -2.678 1.00 93.50 85 GLN A C 1
ATOM 674 O O . GLN A 1 85 ? -21.786 -6.206 -2.339 1.00 93.50 85 GLN A O 1
ATOM 679 N N . ARG A 1 86 ? -19.700 -6.030 -3.160 1.00 92.19 86 ARG A N 1
ATOM 680 C CA . ARG A 1 86 ? -19.721 -4.570 -3.347 1.00 92.19 86 ARG A CA 1
ATOM 681 C C . ARG A 1 86 ? -19.985 -4.154 -4.798 1.00 92.19 86 ARG A C 1
ATOM 683 O O . ARG A 1 86 ? -20.311 -2.996 -5.044 1.00 92.19 86 ARG A O 1
ATOM 690 N N . GLY A 1 87 ? -19.841 -5.074 -5.753 1.00 95.00 87 GLY A N 1
ATOM 691 C CA . GLY A 1 87 ? -19.901 -4.795 -7.189 1.00 95.00 87 GLY A CA 1
ATOM 692 C C . GLY A 1 87 ? -18.761 -3.888 -7.657 1.00 95.00 87 GLY A C 1
ATOM 693 O O . GLY A 1 87 ? -18.981 -3.000 -8.481 1.00 95.00 87 GLY A O 1
ATOM 694 N N . LYS A 1 88 ? -17.560 -4.048 -7.083 1.00 95.44 88 LYS A N 1
ATOM 695 C CA . LYS A 1 88 ? -16.409 -3.155 -7.301 1.00 95.44 88 LYS A CA 1
ATOM 696 C C . LYS A 1 88 ? -15.156 -3.929 -7.671 1.00 95.44 88 LYS A C 1
ATOM 698 O O . LYS A 1 88 ? -14.853 -4.947 -7.057 1.00 95.44 88 LYS A O 1
ATOM 703 N N . ASP A 1 89 ? -14.399 -3.395 -8.623 1.00 97.94 89 ASP A N 1
ATOM 704 C CA . ASP A 1 89 ? -13.019 -3.818 -8.845 1.00 97.94 89 ASP A CA 1
ATOM 705 C C . ASP A 1 89 ? -12.115 -3.165 -7.798 1.00 97.94 89 ASP A C 1
ATOM 707 O O . ASP A 1 89 ? -12.134 -1.944 -7.618 1.00 97.94 89 ASP A O 1
ATOM 711 N N . GLU A 1 90 ? -11.302 -3.976 -7.134 1.00 98.06 90 GLU A N 1
ATOM 712 C CA . GLU A 1 90 ? -10.388 -3.570 -6.073 1.00 98.06 90 GLU A CA 1
ATOM 713 C C . GLU A 1 90 ? -8.937 -3.817 -6.517 1.00 98.06 90 GLU A C 1
ATOM 715 O O . GLU A 1 90 ? -8.637 -4.735 -7.289 1.00 98.06 90 GLU A O 1
ATOM 720 N N . ILE A 1 91 ? -8.019 -2.972 -6.045 1.00 98.50 91 ILE A N 1
ATOM 721 C CA . ILE A 1 91 ? -6.577 -3.183 -6.178 1.00 98.50 91 ILE A CA 1
ATOM 722 C C . ILE A 1 91 ? -5.913 -3.112 -4.807 1.00 98.50 91 ILE A C 1
ATOM 724 O O . ILE A 1 91 ? -5.957 -2.082 -4.135 1.00 98.50 91 ILE A O 1
ATOM 728 N N . THR A 1 92 ? -5.257 -4.201 -4.416 1.00 98.75 92 THR A N 1
ATOM 729 C CA . THR A 1 92 ? -4.418 -4.269 -3.219 1.00 98.75 92 THR A CA 1
ATOM 730 C C . THR A 1 92 ? -2.968 -4.010 -3.595 1.00 98.75 92 THR A C 1
ATOM 732 O O . THR A 1 92 ? -2.418 -4.686 -4.468 1.00 98.75 92 THR A O 1
ATOM 735 N N . ILE A 1 93 ? -2.340 -3.037 -2.939 1.00 98.38 93 ILE A N 1
ATOM 736 C CA . ILE A 1 93 ? -0.938 -2.664 -3.151 1.00 98.38 93 ILE A CA 1
ATOM 737 C C . ILE A 1 93 ? -0.330 -2.147 -1.846 1.00 98.38 93 ILE A C 1
ATOM 739 O O . ILE A 1 93 ? -1.021 -1.556 -1.017 1.00 98.38 93 ILE A O 1
ATOM 743 N N . ARG A 1 94 ? 0.976 -2.341 -1.659 1.00 97.94 94 ARG A N 1
ATOM 744 C CA . ARG A 1 94 ? 1.678 -1.829 -0.478 1.00 97.94 94 ARG A CA 1
ATOM 745 C C . ARG A 1 94 ? 1.791 -0.307 -0.509 1.00 97.94 94 ARG A C 1
ATOM 747 O O . ARG A 1 94 ? 1.994 0.288 -1.572 1.00 97.94 94 ARG A O 1
ATOM 754 N N . LEU A 1 95 ? 1.712 0.328 0.659 1.00 97.88 95 LEU A N 1
ATOM 755 C CA . LEU A 1 95 ? 1.799 1.786 0.803 1.00 97.88 95 LEU A CA 1
ATOM 756 C C . LEU A 1 95 ? 3.069 2.373 0.154 1.00 97.88 95 LEU A C 1
ATOM 758 O O . LEU A 1 95 ? 3.039 3.462 -0.424 1.00 97.88 95 LEU A O 1
ATOM 762 N N . GLU A 1 96 ? 4.196 1.664 0.216 1.00 96.06 96 GLU A N 1
ATOM 763 C CA . GLU A 1 96 ? 5.473 2.114 -0.337 1.00 96.06 96 GLU A CA 1
ATOM 764 C C . GLU A 1 96 ? 5.519 2.188 -1.871 1.00 96.06 96 GLU A C 1
ATOM 766 O O . GLU A 1 96 ? 6.301 2.966 -2.449 1.00 96.06 96 GLU A O 1
ATOM 771 N N . ASP A 1 97 ? 4.650 1.418 -2.518 1.00 96.81 97 ASP A N 1
ATOM 772 C CA . ASP A 1 97 ? 4.607 1.219 -3.960 1.00 96.81 97 ASP A CA 1
ATOM 773 C C . ASP A 1 97 ? 3.587 2.139 -4.658 1.00 96.81 97 ASP A C 1
ATOM 775 O O . ASP A 1 97 ? 3.589 2.262 -5.885 1.00 96.81 97 ASP A O 1
ATOM 779 N N . ILE A 1 98 ? 2.788 2.886 -3.888 1.00 96.81 98 ILE A N 1
ATOM 780 C CA . ILE A 1 98 ? 1.843 3.881 -4.408 1.00 96.81 98 ILE A CA 1
ATOM 781 C C . ILE A 1 98 ? 2.588 5.049 -5.067 1.00 96.81 98 ILE A C 1
ATOM 783 O O . ILE A 1 98 ? 3.622 5.539 -4.590 1.00 96.81 98 ILE A O 1
ATOM 787 N N . ARG A 1 99 ? 2.044 5.526 -6.190 1.00 95.38 99 ARG A N 1
ATOM 788 C CA . ARG A 1 99 ? 2.536 6.692 -6.933 1.00 95.38 99 ARG A CA 1
ATOM 789 C C . ARG A 1 99 ? 1.418 7.712 -7.134 1.00 95.38 99 ARG A C 1
ATOM 791 O O . ARG A 1 99 ? 0.334 7.378 -7.593 1.00 95.38 99 ARG A O 1
ATOM 798 N N . GLN A 1 100 ? 1.704 8.984 -6.863 1.00 94.56 100 GLN A N 1
ATOM 799 C CA . GLN A 1 100 ? 0.707 10.066 -6.916 1.00 94.56 100 GLN A CA 1
ATOM 800 C C . GLN A 1 100 ? -0.102 10.162 -8.227 1.00 94.56 100 GLN A C 1
ATOM 802 O O . GLN A 1 100 ? -1.313 10.390 -8.139 1.00 94.56 100 GLN A O 1
ATOM 807 N N . PRO A 1 101 ? 0.498 9.970 -9.425 1.00 94.12 101 PRO A N 1
ATOM 808 C CA . PRO A 1 101 ? -0.253 10.031 -10.680 1.00 94.12 101 PRO A CA 1
ATOM 809 C C . PRO A 1 101 ? -1.347 8.965 -10.801 1.00 94.12 101 PRO A C 1
ATOM 811 O O . PRO A 1 101 ? -2.301 9.173 -11.537 1.00 94.12 101 PRO A O 1
ATOM 814 N N . GLY A 1 102 ? -1.221 7.845 -10.082 1.00 95.75 102 GLY A N 1
ATOM 815 C CA . GLY A 1 102 ? -2.189 6.752 -10.121 1.00 95.75 102 GLY A CA 1
ATOM 816 C C . GLY A 1 102 ? -3.408 6.952 -9.220 1.00 95.75 102 GLY A C 1
ATOM 817 O O . GLY A 1 102 ? -4.387 6.232 -9.373 1.00 95.75 102 GLY A O 1
ATOM 818 N N . LEU A 1 103 ? -3.367 7.899 -8.277 1.00 96.94 103 LEU A N 1
ATOM 819 C CA . LEU A 1 103 ? -4.454 8.130 -7.319 1.00 96.94 103 LEU A CA 1
ATOM 820 C C . LEU A 1 103 ? -5.606 8.911 -7.960 1.00 96.94 103 LEU A C 1
ATOM 822 O O . LEU A 1 103 ? -5.379 9.849 -8.719 1.00 96.94 103 LEU A O 1
ATOM 826 N N . SER A 1 104 ? -6.843 8.608 -7.596 1.00 95.38 104 SER A N 1
ATOM 827 C CA . SER A 1 104 ? -8.034 9.386 -7.964 1.00 95.38 104 SER A CA 1
ATOM 828 C C . SER A 1 104 ? -9.107 9.247 -6.885 1.00 95.38 104 SER A C 1
ATOM 830 O O . SER A 1 104 ? -8.986 8.394 -6.009 1.00 95.38 104 SER A O 1
ATOM 832 N N . ILE A 1 105 ? -10.116 10.117 -6.900 1.00 92.81 105 ILE A N 1
ATOM 833 C CA . ILE A 1 105 ? -11.215 10.098 -5.929 1.00 92.81 105 ILE A CA 1
ATOM 834 C C . ILE A 1 105 ? -12.521 10.090 -6.712 1.00 92.81 105 ILE A C 1
ATOM 836 O O . ILE A 1 105 ? -12.712 10.926 -7.595 1.00 92.81 105 ILE A O 1
ATOM 840 N N . THR A 1 106 ? -13.408 9.164 -6.366 1.00 91.38 106 THR A N 1
ATOM 841 C CA . THR A 1 106 ? -14.786 9.137 -6.859 1.00 91.38 106 THR A CA 1
ATOM 842 C C . THR A 1 106 ? -15.687 9.538 -5.703 1.00 91.38 106 THR A C 1
ATOM 844 O O . THR A 1 106 ? -15.798 8.792 -4.730 1.00 91.38 106 THR A O 1
ATOM 847 N N . PHE A 1 107 ? -16.280 10.727 -5.786 1.00 88.19 107 PHE A N 1
ATOM 848 C CA . PHE A 1 107 ? -17.201 11.226 -4.767 1.00 88.19 107 PHE A CA 1
ATOM 849 C C . PHE A 1 107 ? -18.549 10.518 -4.856 1.00 88.19 107 PHE A C 1
ATOM 851 O O . PHE A 1 107 ? -19.033 10.212 -5.948 1.00 88.19 107 PHE A O 1
ATOM 858 N N . ASP A 1 108 ? -19.150 10.274 -3.698 1.00 83.75 108 ASP A N 1
ATOM 859 C CA . ASP A 1 108 ? -20.488 9.719 -3.609 1.00 83.75 108 ASP A CA 1
ATOM 860 C C . ASP A 1 108 ? -21.491 10.734 -4.170 1.00 83.75 108 ASP A C 1
ATOM 862 O O . ASP A 1 108 ? -21.369 11.946 -3.966 1.00 83.75 108 ASP A O 1
ATOM 866 N N . ALA A 1 109 ? -22.493 10.247 -4.905 1.00 71.62 109 ALA A N 1
ATOM 867 C CA . ALA A 1 109 ? -23.547 11.115 -5.407 1.00 71.62 109 ALA A CA 1
ATOM 868 C C . ALA A 1 109 ? -24.266 11.771 -4.212 1.00 71.62 109 ALA A C 1
ATOM 870 O O . ALA A 1 109 ? -24.631 11.064 -3.267 1.00 71.62 109 ALA A O 1
ATOM 871 N N . PRO A 1 110 ? -24.502 13.096 -4.220 1.00 57.16 110 PRO A N 1
ATOM 872 C CA . PRO A 1 110 ? -25.330 13.706 -3.193 1.00 57.16 110 PRO A CA 1
ATOM 873 C C . PRO A 1 110 ? -26.716 13.061 -3.271 1.00 57.16 110 PRO A C 1
ATOM 875 O O . PRO A 1 110 ? -27.337 13.058 -4.336 1.00 57.16 110 PRO A O 1
ATOM 878 N N . PHE A 1 111 ? -27.184 12.477 -2.164 1.00 41.31 111 PHE A N 1
ATOM 879 C CA . PHE A 1 111 ? -28.528 11.913 -2.088 1.00 41.31 111 PHE A CA 1
ATOM 880 C C . PHE A 1 111 ? -29.540 12.960 -2.570 1.00 41.31 111 PHE A C 1
ATOM 882 O O . PHE A 1 111 ? -29.664 14.035 -1.980 1.00 41.31 111 PHE A O 1
ATOM 889 N N . GLN A 1 112 ? -30.280 12.635 -3.635 1.00 41.91 112 GLN A N 1
ATOM 890 C CA . GLN A 1 112 ? -31.548 13.295 -3.908 1.00 41.91 112 GLN A CA 1
ATOM 891 C C . GLN A 1 112 ? -32.465 12.949 -2.739 1.00 41.91 112 GLN A C 1
ATOM 893 O O . GLN A 1 112 ? -32.835 11.791 -2.545 1.00 41.91 112 GLN A O 1
ATOM 898 N N . THR A 1 113 ? -32.796 13.944 -1.922 1.00 39.28 113 THR A N 1
ATOM 899 C CA . THR A 1 113 ? -33.871 13.809 -0.948 1.00 39.28 113 THR A CA 1
ATOM 900 C C . THR A 1 113 ? -35.145 13.525 -1.728 1.00 39.28 113 THR A C 1
ATOM 902 O O . THR A 1 113 ? -35.563 14.350 -2.543 1.00 39.28 113 THR A O 1
ATOM 905 N N . VAL A 1 114 ? -35.735 12.358 -1.490 1.00 39.28 114 VAL A N 1
ATOM 906 C CA . VAL A 1 114 ? -37.110 12.018 -1.863 1.00 39.28 114 VAL A CA 1
ATOM 907 C C . VAL A 1 114 ? -37.986 13.265 -1.655 1.00 39.28 114 VAL A C 1
ATOM 909 O O . VAL A 1 114 ? -37.902 13.857 -0.573 1.00 39.28 114 VAL A O 1
ATOM 912 N N . PRO A 1 115 ? -38.761 13.735 -2.651 1.00 40.81 115 PRO A N 1
ATOM 913 C CA . PRO A 1 115 ? -39.609 14.898 -2.450 1.00 40.81 115 PRO A CA 1
ATOM 914 C C . PRO A 1 115 ? -40.632 14.547 -1.370 1.00 40.81 115 PRO A C 1
ATOM 916 O O . PRO A 1 115 ? -41.508 13.710 -1.576 1.00 40.81 115 PRO A O 1
ATOM 919 N N . SER A 1 116 ? -40.482 15.161 -0.196 1.00 46.53 116 SER A N 1
ATOM 920 C CA . SER A 1 116 ? -41.518 15.163 0.830 1.00 46.53 116 SER A CA 1
ATOM 921 C C . SER A 1 116 ? -42.816 15.680 0.196 1.00 46.53 116 SER A C 1
ATOM 923 O O . SER A 1 116 ? -42.787 16.751 -0.422 1.00 46.53 116 SER A O 1
ATOM 925 N N . PRO A 1 117 ? -43.946 14.962 0.309 1.00 45.25 117 PRO A N 1
ATOM 926 C CA . PRO A 1 117 ? -45.227 15.415 -0.206 1.00 45.25 117 PRO A CA 1
ATOM 927 C C . PRO A 1 117 ? -45.862 16.416 0.772 1.00 45.25 117 PRO A C 1
ATOM 929 O O . PRO A 1 117 ? -46.958 16.188 1.266 1.00 45.25 117 PRO A O 1
ATOM 932 N N . GLU A 1 118 ? -45.185 17.528 1.070 1.00 48.03 118 GLU A N 1
ATOM 933 C CA . GLU A 1 118 ? -45.774 18.631 1.838 1.00 48.03 118 GLU A CA 1
ATOM 934 C C . GLU A 1 118 ? -45.703 19.950 1.048 1.00 48.03 118 GLU A C 1
ATOM 936 O O . GLU A 1 118 ? -44.603 20.406 0.717 1.00 48.03 118 GLU A O 1
ATOM 941 N N . PRO A 1 119 ? -46.839 20.607 0.724 1.00 46.97 119 PRO A N 1
ATOM 942 C CA . PRO A 1 119 ? -46.849 21.680 -0.274 1.00 46.97 119 PRO A CA 1
ATOM 943 C C . PRO A 1 119 ? -46.350 23.061 0.195 1.00 46.97 119 PRO A C 1
ATOM 945 O O . PRO A 1 119 ? -46.454 24.011 -0.577 1.00 46.97 119 PRO A O 1
ATOM 948 N N . PHE A 1 120 ? -45.829 23.241 1.417 1.00 45.28 120 PHE A N 1
ATOM 949 C CA . PHE A 1 120 ? -45.645 24.594 1.981 1.00 45.28 120 PHE A CA 1
ATOM 950 C C . PHE A 1 120 ? -44.378 24.826 2.826 1.00 45.28 120 PHE A C 1
ATOM 952 O O . PHE A 1 120 ? -44.422 25.490 3.857 1.00 45.28 120 PHE A O 1
ATOM 959 N N . ALA A 1 121 ? -43.204 24.399 2.352 1.00 44.06 121 ALA A N 1
ATOM 960 C CA . ALA A 1 121 ? -41.933 24.892 2.900 1.00 44.06 121 ALA A CA 1
ATOM 961 C C . ALA A 1 121 ? -40.894 25.163 1.799 1.00 44.06 121 ALA A C 1
ATOM 963 O O . ALA A 1 121 ? -40.018 24.350 1.521 1.00 44.06 121 ALA A O 1
ATOM 964 N N . ARG A 1 122 ? -40.949 26.353 1.182 1.00 44.09 122 ARG A N 1
ATOM 965 C CA . ARG A 1 122 ? -39.929 26.860 0.236 1.00 44.09 122 ARG A CA 1
ATOM 966 C C . ARG A 1 122 ? 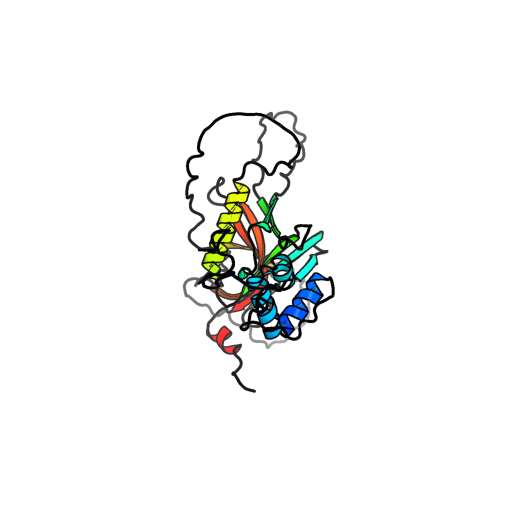-38.642 27.322 0.938 1.00 44.09 122 ARG A C 1
ATOM 968 O O . ARG A 1 122 ? -38.087 28.362 0.595 1.00 44.09 122 ARG A O 1
ATOM 975 N N . HIS A 1 123 ? -38.126 26.533 1.874 1.00 43.06 123 HIS A N 1
ATOM 976 C CA . HIS A 1 123 ? -36.725 26.620 2.266 1.00 43.06 123 HIS A CA 1
ATOM 977 C C . HIS A 1 123 ? -35.997 25.446 1.630 1.00 43.06 123 HIS A C 1
ATOM 979 O O . HIS A 1 123 ? -35.972 24.343 2.170 1.00 43.06 123 HIS A O 1
ATOM 985 N N . LEU A 1 124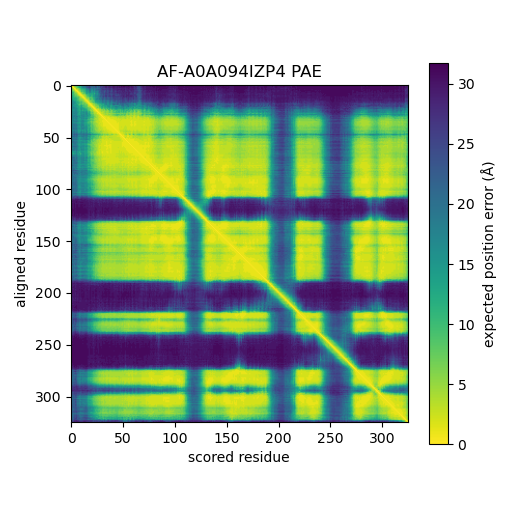 ? -35.408 25.705 0.460 1.00 41.59 124 LEU A N 1
ATOM 986 C CA . LEU A 1 124 ? -34.341 24.891 -0.109 1.00 41.59 124 LEU A CA 1
ATOM 987 C C . LEU A 1 124 ? -33.234 24.762 0.946 1.00 41.59 124 LEU A C 1
ATOM 989 O O . LEU A 1 124 ? -32.314 25.576 0.999 1.00 41.59 124 LEU A O 1
ATOM 993 N N . ARG A 1 125 ? -33.312 23.739 1.801 1.00 36.53 125 ARG A N 1
ATOM 994 C CA . ARG A 1 125 ? -32.119 23.210 2.451 1.00 36.53 125 ARG A CA 1
ATOM 995 C C . ARG A 1 125 ? -31.348 22.510 1.342 1.00 36.53 125 ARG A C 1
ATOM 997 O O . ARG A 1 125 ? -31.532 21.323 1.103 1.00 36.53 125 ARG A O 1
ATOM 1004 N N . TYR A 1 126 ? -30.523 23.269 0.627 1.00 41.22 126 TYR A N 1
ATOM 1005 C CA . TYR A 1 126 ? -29.379 22.683 -0.050 1.00 41.22 126 TYR A CA 1
ATOM 1006 C C . TYR A 1 126 ? -28.530 22.050 1.052 1.00 41.22 126 TYR A C 1
ATOM 1008 O O . TYR A 1 126 ? -27.738 22.727 1.705 1.00 41.22 126 TYR A O 1
ATOM 1016 N N . SER A 1 127 ? -28.755 20.768 1.330 1.00 43.00 127 SER A N 1
ATOM 1017 C CA . SER A 1 127 ? -27.763 19.974 2.037 1.00 43.00 127 SER A CA 1
ATOM 1018 C C . SER A 1 127 ? -26.500 20.067 1.192 1.00 43.00 127 SER A C 1
ATOM 1020 O O . SER A 1 127 ? -26.524 19.716 0.011 1.00 43.00 127 SER A O 1
ATOM 1022 N N . ALA A 1 128 ? -25.436 20.639 1.760 1.00 49.16 128 ALA A N 1
ATOM 1023 C CA . ALA A 1 128 ? -24.143 20.709 1.096 1.00 49.16 128 ALA A CA 1
ATOM 1024 C C . ALA A 1 128 ? -23.788 19.313 0.548 1.00 49.16 128 ALA A C 1
ATOM 1026 O O . ALA A 1 128 ? -24.107 18.318 1.212 1.00 49.16 128 ALA A O 1
ATOM 1027 N N . PRO A 1 129 ? -23.190 19.212 -0.655 1.00 53.09 129 PRO A N 1
ATOM 1028 C CA . PRO A 1 129 ? -22.807 17.920 -1.205 1.00 53.09 129 PRO A CA 1
ATOM 1029 C C . PRO A 1 129 ? -21.977 17.172 -0.164 1.00 53.09 129 PRO A C 1
ATOM 1031 O O . PRO A 1 129 ? -21.048 17.734 0.415 1.00 53.09 129 PRO A O 1
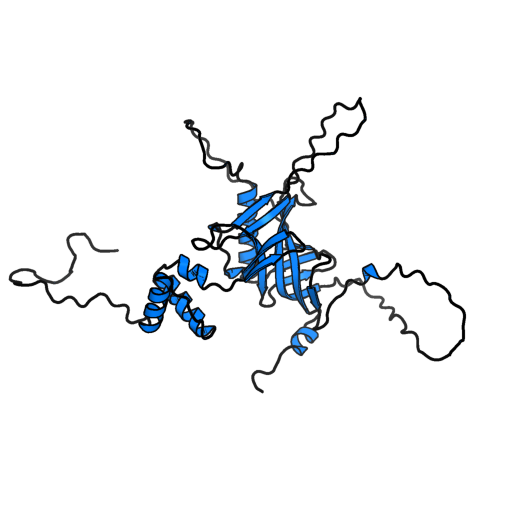ATOM 1034 N N . SER A 1 130 ? -22.354 15.922 0.106 1.00 58.66 130 SER A N 1
ATOM 1035 C CA . SER A 1 130 ? -21.566 15.040 0.960 1.00 58.66 130 SER A CA 1
ATOM 1036 C C . SER A 1 130 ? -20.173 14.933 0.344 1.00 58.66 130 SER A C 1
ATOM 1038 O O . SER A 1 130 ? -20.007 14.296 -0.693 1.00 58.66 130 SER A O 1
ATOM 1040 N N . MET A 1 131 ? -19.174 15.590 0.941 1.00 72.69 131 MET A N 1
ATOM 1041 C CA . MET A 1 131 ? -17.774 15.533 0.501 1.00 72.69 131 MET A CA 1
ATOM 1042 C C . MET A 1 131 ? -17.143 14.213 0.950 1.00 72.69 131 MET A C 1
ATOM 1044 O O . MET A 1 131 ? -16.132 14.193 1.648 1.00 72.69 131 MET A O 1
ATOM 1048 N N . SER A 1 132 ? -17.786 13.098 0.605 1.00 85.88 132 SER A N 1
ATOM 1049 C CA . SER A 1 132 ? -17.281 11.756 0.856 1.00 85.88 132 SER A CA 1
ATOM 1050 C C . SER A 1 132 ? -17.061 11.023 -0.454 1.00 85.88 132 SER A C 1
ATOM 1052 O O . SER A 1 132 ? -17.782 11.241 -1.425 1.00 85.88 132 SER A O 1
ATOM 1054 N N . GLY A 1 133 ? -16.014 10.211 -0.515 1.00 91.25 133 GLY A N 1
ATOM 1055 C CA . GLY A 1 133 ? -15.630 9.540 -1.744 1.00 91.25 133 GLY A CA 1
ATOM 1056 C C . GLY A 1 133 ? -14.613 8.440 -1.521 1.00 91.25 133 GLY A C 1
ATOM 1057 O O . GLY A 1 133 ? -13.838 8.452 -0.564 1.00 91.25 133 GLY A O 1
ATOM 1058 N N . TRP A 1 134 ? -14.610 7.484 -2.436 1.00 95.12 134 TRP A N 1
ATOM 1059 C CA . TRP A 1 134 ? -13.682 6.363 -2.426 1.00 95.12 134 TRP A CA 1
ATOM 1060 C C . TRP A 1 134 ? -12.411 6.716 -3.186 1.00 95.12 134 TRP A C 1
ATOM 1062 O O . TRP A 1 134 ? -12.454 7.236 -4.309 1.00 95.12 134 TRP A O 1
ATOM 1072 N N . VAL A 1 135 ? -11.264 6.401 -2.592 1.00 97.19 135 VAL A N 1
ATOM 1073 C CA . VAL A 1 135 ? -9.979 6.553 -3.266 1.00 97.19 135 VAL A CA 1
ATOM 1074 C C . VAL A 1 135 ? -9.771 5.367 -4.193 1.00 97.19 135 VAL A C 1
ATOM 1076 O O . VAL A 1 135 ? -9.957 4.212 -3.816 1.00 97.19 135 VAL A O 1
ATOM 1079 N N . HIS A 1 136 ? -9.368 5.665 -5.418 1.00 98.06 136 HIS A N 1
ATOM 1080 C CA . HIS A 1 136 ? -9.061 4.676 -6.432 1.00 98.06 136 HIS A CA 1
ATOM 1081 C C . HIS A 1 136 ? -7.599 4.783 -6.858 1.00 98.06 136 HIS A C 1
ATOM 1083 O O . HIS A 1 136 ? -6.981 5.851 -6.776 1.00 98.06 136 HIS A O 1
ATOM 1089 N N . TYR A 1 137 ? -7.056 3.680 -7.360 1.00 98.44 137 TYR A N 1
ATOM 1090 C CA . TYR A 1 137 ? -5.706 3.608 -7.884 1.00 98.44 137 TYR A CA 1
ATOM 1091 C C . TYR A 1 137 ? -5.660 2.899 -9.237 1.00 98.44 137 TYR A C 1
ATOM 1093 O O . TYR A 1 137 ? -6.329 1.891 -9.466 1.00 98.44 137 TYR A O 1
ATOM 1101 N N . MET A 1 138 ? -4.839 3.433 -10.134 1.00 97.56 138 MET A N 1
ATOM 1102 C CA . MET A 1 138 ? -4.376 2.764 -11.344 1.00 97.56 138 MET A CA 1
ATOM 1103 C C . MET A 1 138 ? -2.851 2.766 -11.329 1.00 97.56 138 MET A C 1
ATOM 1105 O O . MET A 1 138 ? -2.236 3.796 -11.044 1.00 97.56 138 MET A O 1
ATOM 1109 N N . ARG A 1 139 ? -2.211 1.637 -11.641 1.00 97.31 139 ARG A N 1
ATOM 1110 C CA . ARG A 1 139 ? -0.751 1.619 -11.772 1.00 97.31 139 ARG A CA 1
ATOM 1111 C C . ARG A 1 139 ? -0.357 2.463 -12.987 1.00 97.31 139 ARG A C 1
ATOM 1113 O O . ARG A 1 139 ? -0.783 2.139 -14.103 1.00 97.31 139 ARG A O 1
ATOM 1120 N N . PRO A 1 140 ? 0.454 3.523 -12.815 1.00 96.56 140 PRO A N 1
ATOM 1121 C CA . PRO A 1 140 ? 0.847 4.380 -13.926 1.00 96.56 140 PRO A CA 1
ATOM 1122 C C . PRO A 1 140 ? 1.476 3.581 -15.074 1.00 96.56 140 PRO A C 1
ATOM 1124 O O . PRO A 1 140 ? 2.229 2.641 -14.834 1.00 96.56 140 PRO A O 1
ATOM 1127 N N . PHE A 1 141 ? 1.205 3.976 -16.320 1.00 94.50 141 PHE A N 1
ATOM 1128 C CA . PHE A 1 141 ? 1.735 3.351 -17.548 1.00 94.50 141 PHE A CA 1
ATOM 1129 C C . PHE A 1 141 ? 1.276 1.911 -17.836 1.00 94.50 141 PHE A C 1
ATOM 1131 O O . PHE A 1 141 ? 1.645 1.373 -18.879 1.00 94.50 141 PHE A O 1
ATOM 1138 N N . VAL A 1 142 ? 0.518 1.275 -16.938 1.00 94.50 142 VAL A N 1
ATOM 1139 C CA . VAL A 1 142 ? 0.133 -0.142 -17.055 1.00 94.50 142 VAL A CA 1
ATOM 1140 C C . VAL A 1 142 ? -1.376 -0.305 -17.094 1.00 94.50 142 VAL A C 1
ATOM 1142 O O . VAL A 1 142 ? -1.887 -1.000 -17.966 1.00 94.50 142 VAL A O 1
ATOM 1145 N N . ASP A 1 143 ? -2.080 0.324 -16.158 1.00 96.06 143 ASP A N 1
ATOM 1146 C CA . ASP A 1 143 ? -3.532 0.235 -16.070 1.00 96.06 143 ASP A CA 1
ATOM 1147 C C . ASP A 1 143 ? -4.206 1.382 -16.834 1.00 96.06 143 ASP A C 1
ATOM 1149 O O . ASP A 1 143 ? -3.696 2.500 -16.889 1.00 96.06 143 ASP A O 1
ATOM 1153 N N . THR A 1 144 ? -5.387 1.104 -17.387 1.00 94.75 144 THR A N 1
ATOM 1154 C CA . THR A 1 144 ? -6.263 2.095 -18.037 1.00 94.75 144 THR A CA 1
ATOM 1155 C C . THR A 1 144 ? -7.451 2.490 -17.162 1.00 94.75 144 THR A C 1
ATOM 1157 O O . THR A 1 144 ? -7.977 3.592 -17.295 1.00 94.75 144 THR A O 1
ATOM 1160 N N . THR A 1 145 ? -7.873 1.604 -16.258 1.00 95.56 145 THR A N 1
ATOM 1161 C CA . THR A 1 145 ? -9.059 1.770 -15.412 1.00 95.56 145 THR A CA 1
ATOM 1162 C C . THR A 1 145 ? -8.664 1.888 -13.937 1.00 95.56 145 THR A C 1
ATOM 1164 O O . THR A 1 145 ? -7.967 0.998 -13.435 1.00 95.56 145 THR A O 1
ATOM 1167 N N . PRO A 1 146 ? -9.104 2.939 -13.222 1.00 97.12 146 PRO A N 1
ATOM 1168 C CA . PRO A 1 146 ? -8.890 3.052 -11.784 1.00 97.12 146 PRO A CA 1
ATOM 1169 C C . PRO A 1 146 ? -9.792 2.069 -11.030 1.00 97.12 146 PRO A C 1
ATOM 1171 O O . PRO A 1 146 ? -10.943 1.860 -11.407 1.00 97.12 146 PRO A O 1
ATOM 1174 N N . ARG A 1 147 ? -9.262 1.469 -9.964 1.00 98.12 147 ARG A N 1
ATOM 1175 C CA . ARG A 1 147 ? -9.949 0.483 -9.110 1.00 98.12 147 ARG A CA 1
ATOM 1176 C C . ARG A 1 147 ? -9.938 0.961 -7.671 1.00 98.12 147 ARG A C 1
ATOM 1178 O O . ARG A 1 147 ? -9.042 1.722 -7.313 1.00 98.12 147 ARG A O 1
ATOM 1185 N N . GLU A 1 148 ? -10.897 0.547 -6.853 1.00 98.06 148 GLU A N 1
ATOM 1186 C CA . GLU A 1 148 ? -10.929 0.964 -5.449 1.00 98.06 148 GLU A CA 1
ATOM 1187 C C . GLU A 1 148 ? -9.654 0.516 -4.727 1.00 98.06 148 GLU A C 1
ATOM 1189 O O . GLU A 1 148 ? -9.217 -0.632 -4.840 1.00 98.06 148 GLU A O 1
ATOM 1194 N N . LEU A 1 149 ? -9.012 1.458 -4.038 1.00 98.69 149 LEU A N 1
ATOM 1195 C CA . LEU A 1 149 ? -7.693 1.256 -3.460 1.00 98.69 149 LEU A CA 1
ATOM 1196 C C . LEU A 1 149 ? -7.797 0.554 -2.105 1.00 98.69 149 LEU A C 1
ATOM 1198 O O . LEU A 1 149 ? -8.398 1.082 -1.166 1.00 98.69 149 LEU A O 1
ATOM 1202 N N . ILE A 1 150 ? -7.106 -0.578 -1.995 1.00 98.69 150 ILE A N 1
ATOM 1203 C CA . ILE A 1 150 ? -6.762 -1.229 -0.736 1.00 98.69 150 ILE A CA 1
ATOM 1204 C C . ILE A 1 150 ? -5.257 -1.065 -0.518 1.00 98.69 150 ILE A C 1
ATOM 1206 O O . ILE A 1 150 ? -4.447 -1.562 -1.303 1.00 98.69 150 ILE A O 1
ATOM 1210 N N . ILE A 1 151 ? -4.871 -0.370 0.549 1.00 98.44 151 ILE A N 1
ATOM 1211 C CA . ILE A 1 151 ? -3.467 -0.234 0.936 1.00 98.44 151 ILE A CA 1
ATOM 1212 C C . ILE A 1 151 ? -3.087 -1.328 1.924 1.00 98.44 151 ILE A C 1
ATOM 1214 O O . ILE A 1 151 ? -3.783 -1.543 2.911 1.00 98.44 151 ILE A O 1
ATOM 1218 N N . GLU A 1 152 ? -1.972 -2.001 1.672 1.00 98.62 152 GLU A N 1
ATOM 1219 C CA . GLU A 1 152 ? -1.337 -2.878 2.650 1.00 98.62 152 GLU A CA 1
ATOM 1220 C C . GLU A 1 152 ? -0.235 -2.112 3.388 1.00 98.62 152 GLU A C 1
ATOM 1222 O O . GLU A 1 152 ? 0.633 -1.488 2.770 1.00 98.62 152 GLU A O 1
ATOM 1227 N N . ILE A 1 153 ? -0.290 -2.147 4.717 1.00 98.19 153 ILE A N 1
ATOM 1228 C CA . ILE A 1 153 ? 0.700 -1.559 5.617 1.00 98.19 153 ILE A CA 1
ATOM 1229 C C . ILE A 1 153 ? 1.202 -2.681 6.518 1.00 98.19 153 ILE A C 1
ATOM 1231 O O . ILE A 1 153 ? 0.411 -3.308 7.219 1.00 98.19 153 ILE A O 1
ATOM 1235 N N . SER A 1 154 ? 2.508 -2.921 6.497 1.00 95.75 154 SER A N 1
ATOM 1236 C CA . SER A 1 154 ? 3.168 -4.002 7.233 1.00 95.75 154 SER A CA 1
ATOM 1237 C C . SER A 1 154 ? 4.364 -3.475 8.021 1.00 95.75 154 SER A C 1
ATOM 1239 O O . SER A 1 154 ? 4.816 -2.352 7.803 1.00 95.75 154 SER A O 1
ATOM 1241 N N . GLY A 1 155 ? 4.911 -4.312 8.902 1.00 94.00 155 GLY A N 1
ATOM 1242 C CA . GLY A 1 155 ? 6.140 -4.013 9.641 1.00 94.00 155 GLY A CA 1
ATOM 1243 C C . GLY A 1 155 ? 5.898 -3.407 11.018 1.00 94.00 155 GLY A C 1
ATOM 1244 O O . GLY A 1 155 ? 6.742 -2.651 11.490 1.00 94.00 155 GLY A O 1
ATOM 1245 N N . GLU A 1 156 ? 4.754 -3.717 11.643 1.00 95.06 156 GLU A N 1
ATOM 1246 C CA . GLU A 1 156 ? 4.448 -3.335 13.035 1.00 95.06 156 GLU A CA 1
ATOM 1247 C C . GLU A 1 156 ? 4.544 -1.819 13.289 1.00 95.06 156 GLU A C 1
ATOM 1249 O O . GLU A 1 156 ? 4.810 -1.353 14.394 1.00 95.06 156 GLU A O 1
ATOM 1254 N N . CYS A 1 157 ? 4.336 -1.024 12.237 1.00 95.75 157 CYS A N 1
ATOM 1255 C CA . CYS A 1 157 ? 4.476 0.428 12.261 1.00 95.75 157 CYS A CA 1
ATOM 1256 C C . CYS A 1 157 ? 3.150 1.157 12.513 1.00 95.75 157 CYS A C 1
ATOM 1258 O O . CYS A 1 157 ? 3.079 2.366 12.295 1.00 95.75 157 CYS A O 1
ATOM 1260 N N . THR A 1 158 ? 2.103 0.425 12.894 1.00 97.44 158 THR A N 1
ATOM 1261 C CA . THR A 1 158 ? 0.746 0.942 13.091 1.00 97.44 158 THR A CA 1
ATOM 1262 C C . THR A 1 158 ? 0.280 0.586 14.497 1.00 97.44 158 THR A C 1
ATOM 1264 O O . THR A 1 158 ? 0.191 -0.591 14.848 1.00 97.44 158 THR A O 1
ATOM 1267 N N . ARG A 1 159 ? -0.017 1.612 15.291 1.00 96.75 159 ARG A N 1
ATOM 1268 C CA . ARG A 1 159 ? -0.636 1.506 16.612 1.00 96.75 159 ARG A CA 1
ATOM 1269 C C . ARG A 1 159 ? -2.100 1.905 16.471 1.00 96.75 159 ARG A C 1
ATOM 1271 O O . ARG A 1 159 ? -2.371 3.006 16.006 1.00 96.75 159 ARG A O 1
ATOM 1278 N N . LEU A 1 160 ? -3.019 1.018 16.824 1.00 96.31 160 LEU A N 1
ATOM 1279 C CA . LEU A 1 160 ? -4.456 1.236 16.704 1.00 96.31 160 LEU A CA 1
ATOM 1280 C C . LEU A 1 160 ? -5.067 1.360 18.095 1.00 96.31 160 LEU A C 1
ATOM 1282 O O . LEU A 1 160 ? -4.985 0.424 18.877 1.00 96.31 160 LEU A O 1
ATOM 1286 N N . ASP A 1 161 ? -5.658 2.506 18.389 1.00 95.25 161 ASP A N 1
ATOM 1287 C CA . ASP A 1 161 ? -6.503 2.718 19.560 1.00 95.25 161 ASP A CA 1
ATOM 1288 C C . ASP A 1 161 ? -7.941 2.360 19.161 1.00 95.25 161 ASP A C 1
ATOM 1290 O O . ASP A 1 161 ? -8.514 2.985 18.259 1.00 95.25 161 ASP A O 1
ATOM 1294 N N . VAL A 1 162 ? -8.470 1.284 19.749 1.00 92.06 162 VAL A N 1
ATOM 1295 C CA . VAL A 1 162 ? -9.759 0.689 19.360 1.00 92.06 162 VAL A CA 1
ATOM 1296 C C . VAL A 1 162 ? -10.929 1.443 19.984 1.00 92.06 162 VAL A C 1
ATOM 1298 O O . VAL A 1 162 ? -11.982 1.544 19.361 1.00 92.06 162 VAL A O 1
ATOM 1301 N N . ASP A 1 163 ? -10.731 2.074 21.143 1.00 90.81 163 ASP A N 1
ATOM 1302 C CA . ASP A 1 163 ? -11.773 2.876 21.795 1.00 90.81 163 ASP A CA 1
ATOM 1303 C C . ASP A 1 163 ? -12.071 4.154 21.004 1.00 90.81 163 ASP A C 1
ATOM 1305 O O . ASP A 1 163 ? -13.220 4.560 20.827 1.00 90.81 163 ASP A O 1
ATOM 1309 N N . THR A 1 164 ? -11.020 4.815 20.513 1.00 91.69 164 THR A N 1
ATOM 1310 C CA . THR A 1 164 ? -11.139 6.056 19.735 1.00 91.69 164 THR A CA 1
ATOM 1311 C C . THR A 1 164 ? -11.207 5.814 18.230 1.00 91.69 164 THR A C 1
ATOM 1313 O O . THR A 1 164 ? -11.486 6.748 17.468 1.00 91.69 164 THR A O 1
ATOM 1316 N N . MET A 1 165 ? -10.958 4.576 17.790 1.00 94.25 165 MET A N 1
ATOM 1317 C CA . MET A 1 165 ? -10.858 4.173 16.388 1.00 94.25 165 MET A CA 1
ATOM 1318 C C . MET A 1 165 ? -9.881 5.059 15.602 1.00 94.25 165 MET A C 1
ATOM 1320 O O . MET A 1 165 ? -10.183 5.596 14.526 1.00 94.25 165 MET A O 1
ATOM 1324 N N . ARG A 1 166 ? -8.679 5.237 16.163 1.00 94.50 166 ARG A N 1
ATOM 1325 C CA . ARG A 1 166 ? -7.595 6.051 15.592 1.00 94.50 166 ARG A CA 1
ATOM 1326 C C . ARG A 1 166 ? -6.320 5.229 15.446 1.00 94.50 166 ARG A C 1
ATOM 1328 O O . ARG A 1 166 ? -5.869 4.570 16.375 1.00 94.50 166 ARG A O 1
ATOM 1335 N N . ALA A 1 167 ? -5.710 5.306 14.267 1.00 95.62 167 ALA A N 1
ATOM 1336 C CA . ALA A 1 167 ? -4.420 4.695 13.982 1.00 95.62 167 ALA A CA 1
ATOM 1337 C C . ALA A 1 167 ? -3.305 5.738 13.953 1.00 95.62 167 ALA A C 1
ATOM 1339 O O . ALA A 1 167 ? -3.376 6.729 13.223 1.00 95.62 167 ALA A O 1
ATOM 1340 N N . GLU A 1 168 ? -2.237 5.468 14.687 1.00 96.12 168 GLU A N 1
ATOM 1341 C CA . GLU A 1 168 ? -0.980 6.196 14.628 1.00 96.12 168 GLU A CA 1
ATOM 1342 C C . GLU A 1 168 ? 0.071 5.382 13.883 1.00 96.12 168 GLU A C 1
ATOM 1344 O O . GLU A 1 168 ? 0.221 4.174 14.078 1.00 96.12 168 GLU A O 1
ATOM 1349 N N . PHE A 1 169 ? 0.846 6.065 13.045 1.00 96.31 169 PHE A N 1
ATOM 1350 C CA . PHE A 1 169 ? 1.908 5.448 12.259 1.00 96.31 169 PHE A CA 1
ATOM 1351 C C . PHE A 1 169 ? 3.281 5.905 12.737 1.00 96.31 169 PHE A C 1
ATOM 1353 O O . PHE A 1 169 ? 3.458 7.050 13.162 1.00 96.31 169 PHE A O 1
ATOM 1360 N N . SER A 1 170 ? 4.285 5.043 12.588 1.00 95.25 170 SER A N 1
ATOM 1361 C CA . SER A 1 170 ? 5.681 5.343 12.917 1.00 95.25 170 SER A CA 1
ATOM 1362 C C . SER A 1 170 ? 6.605 5.278 11.690 1.00 95.25 170 SER A C 1
ATOM 1364 O O . SER A 1 170 ? 6.235 4.800 10.614 1.00 95.25 170 SER A O 1
ATOM 1366 N N . GLY A 1 171 ? 7.814 5.835 11.825 1.00 95.06 171 GLY A N 1
ATOM 1367 C CA . GLY A 1 171 ? 8.878 5.739 10.820 1.00 95.06 171 GLY A CA 1
ATOM 1368 C C . GLY A 1 171 ? 8.498 6.246 9.422 1.00 95.06 171 GLY A C 1
ATOM 1369 O O . GLY A 1 171 ? 7.893 7.308 9.254 1.00 95.06 171 GLY A O 1
ATOM 1370 N N . ASP A 1 172 ? 8.887 5.486 8.398 1.00 95.19 172 ASP A N 1
ATOM 1371 C CA . ASP A 1 172 ? 8.619 5.832 6.999 1.00 95.19 172 ASP A CA 1
ATOM 1372 C C . ASP A 1 172 ? 7.149 5.642 6.605 1.00 95.19 172 ASP A C 1
ATOM 1374 O O . ASP A 1 172 ? 6.667 6.355 5.720 1.00 95.19 172 ASP A O 1
ATOM 1378 N N . ALA A 1 173 ? 6.411 4.758 7.286 1.00 95.81 173 ALA A N 1
ATOM 1379 C CA . ALA A 1 173 ? 4.972 4.613 7.083 1.00 95.81 173 ALA A CA 1
ATOM 1380 C C . ALA A 1 173 ? 4.236 5.908 7.449 1.00 95.81 173 ALA A C 1
ATOM 1382 O O . ALA A 1 173 ? 3.438 6.389 6.646 1.00 95.81 173 ALA A O 1
ATOM 1383 N N . LYS A 1 174 ? 4.592 6.552 8.573 1.00 95.50 174 LYS A N 1
ATOM 1384 C CA . LYS A 1 174 ? 4.042 7.866 8.962 1.00 95.50 174 LYS A CA 1
ATOM 1385 C C . LYS A 1 174 ? 4.234 8.916 7.872 1.00 95.50 174 LYS A C 1
ATOM 1387 O O . LYS A 1 174 ? 3.283 9.582 7.473 1.00 95.50 174 LYS A O 1
ATOM 1392 N N . LYS A 1 175 ? 5.458 9.037 7.343 1.00 95.25 175 LYS A N 1
ATOM 1393 C CA . LYS A 1 175 ? 5.774 9.997 6.269 1.00 95.25 175 LYS A CA 1
ATOM 1394 C C . LYS A 1 175 ? 4.937 9.728 5.016 1.00 95.25 175 LYS A C 1
ATOM 1396 O O . LYS A 1 175 ? 4.449 10.665 4.389 1.00 95.25 175 LYS A O 1
ATOM 1401 N N . ARG A 1 176 ? 4.767 8.455 4.648 1.00 95.94 176 ARG A N 1
ATOM 1402 C CA . ARG A 1 176 ? 4.004 8.046 3.460 1.00 95.94 176 ARG A CA 1
ATOM 1403 C C . ARG A 1 176 ? 2.502 8.241 3.629 1.00 95.94 176 ARG A C 1
ATOM 1405 O O . ARG A 1 176 ? 1.877 8.709 2.684 1.00 95.94 176 ARG A O 1
ATOM 1412 N N . ILE A 1 177 ? 1.945 7.944 4.802 1.00 95.56 177 ILE A N 1
ATOM 1413 C CA . ILE A 1 177 ? 0.542 8.226 5.122 1.00 95.56 177 ILE A CA 1
ATOM 1414 C C . ILE A 1 177 ? 0.282 9.728 5.094 1.00 95.56 177 ILE A C 1
ATOM 1416 O O . ILE A 1 177 ? -0.612 10.156 4.373 1.00 95.56 177 ILE A O 1
ATOM 1420 N N . ASN A 1 178 ? 1.103 10.538 5.766 1.00 93.25 178 ASN A N 1
ATOM 1421 C CA . ASN A 1 178 ? 0.954 11.995 5.727 1.00 93.25 178 ASN A CA 1
ATOM 1422 C C . ASN A 1 178 ? 0.990 12.512 4.285 1.00 93.25 178 ASN A C 1
ATOM 1424 O O . ASN A 1 178 ? 0.107 13.254 3.863 1.00 93.25 178 ASN A O 1
ATOM 1428 N N . ARG A 1 179 ? 1.946 12.023 3.484 1.00 93.94 179 ARG A N 1
ATOM 1429 C CA . ARG A 1 179 ? 2.040 12.382 2.068 1.00 93.94 179 ARG A CA 1
ATOM 1430 C C . ARG A 1 179 ? 0.827 11.930 1.254 1.00 93.94 179 ARG A C 1
ATOM 1432 O O . ARG A 1 179 ? 0.417 12.644 0.342 1.00 93.94 179 ARG A O 1
ATOM 1439 N N . LEU A 1 180 ? 0.271 10.751 1.533 1.00 94.69 180 LEU A N 1
ATOM 1440 C CA . LEU A 1 180 ? -0.956 10.272 0.899 1.00 94.69 180 LEU A CA 1
ATOM 1441 C C . LEU A 1 180 ? -2.121 11.208 1.230 1.00 94.69 180 LEU A C 1
ATOM 1443 O O . LEU A 1 180 ? -2.801 11.657 0.311 1.00 94.69 180 LEU A O 1
ATOM 1447 N N . VAL A 1 181 ? -2.309 11.555 2.506 1.00 91.81 181 VAL A N 1
ATOM 1448 C CA . VAL A 1 181 ? -3.398 12.443 2.929 1.00 91.81 181 VAL A CA 1
ATOM 1449 C C . VAL A 1 181 ? -3.248 13.841 2.328 1.00 91.81 181 VAL A C 1
ATOM 1451 O O . VAL A 1 181 ? -4.218 14.360 1.785 1.00 91.81 181 VAL A O 1
ATOM 1454 N N . GLU A 1 182 ? -2.039 14.412 2.306 1.00 90.19 182 GLU A N 1
ATOM 1455 C CA . GLU A 1 182 ? -1.754 15.680 1.613 1.00 90.19 182 GLU A CA 1
ATOM 1456 C C . GLU A 1 182 ? -2.164 15.635 0.134 1.00 90.19 182 GLU A C 1
ATOM 1458 O O . GLU A 1 182 ? -2.786 16.560 -0.388 1.00 90.19 182 GLU A O 1
ATOM 1463 N N . VAL A 1 183 ? -1.815 14.556 -0.574 1.00 92.12 183 VAL A N 1
ATOM 1464 C CA . VAL A 1 183 ? -2.152 14.399 -1.996 1.00 92.12 183 VAL A CA 1
ATOM 1465 C C . VAL A 1 183 ? -3.659 14.294 -2.196 1.00 92.12 183 VAL A C 1
ATOM 1467 O O . VAL A 1 183 ? -4.181 14.874 -3.148 1.00 92.12 183 VAL A O 1
ATOM 1470 N N . LEU A 1 184 ? -4.361 13.575 -1.321 1.00 90.44 184 LEU A N 1
ATOM 1471 C CA . LEU A 1 184 ? -5.815 13.451 -1.386 1.00 90.44 184 LEU A CA 1
ATOM 1472 C C . LEU A 1 184 ? -6.497 14.791 -1.095 1.00 90.44 184 LEU A C 1
ATOM 1474 O O . LEU A 1 184 ? -7.344 15.204 -1.883 1.00 90.44 184 LEU A O 1
ATOM 1478 N N . ALA A 1 185 ? -6.071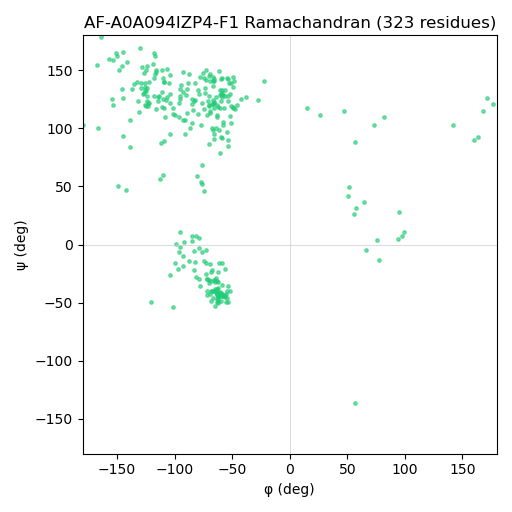 15.510 -0.054 1.00 86.06 185 ALA A N 1
ATOM 1479 C CA . ALA A 1 185 ? -6.572 16.844 0.276 1.00 86.06 185 ALA A CA 1
ATOM 1480 C C . ALA A 1 185 ? -6.397 17.823 -0.898 1.00 86.06 185 ALA A C 1
ATOM 1482 O O . ALA A 1 185 ? -7.336 18.519 -1.282 1.00 86.06 185 ALA A O 1
ATOM 1483 N N . ASN A 1 186 ? -5.231 17.803 -1.552 1.00 86.12 186 ASN A N 1
ATOM 1484 C CA . ASN A 1 186 ? -4.984 18.607 -2.749 1.00 86.12 186 ASN A CA 1
ATOM 1485 C C . ASN A 1 186 ? -5.913 18.235 -3.916 1.00 86.12 186 ASN A C 1
ATOM 1487 O O . ASN A 1 186 ? -6.343 19.119 -4.651 1.00 86.12 186 ASN A O 1
ATOM 1491 N N . LYS A 1 187 ? -6.243 16.949 -4.098 1.00 85.56 187 LYS A N 1
ATOM 1492 C CA . LYS A 1 187 ? -7.174 16.506 -5.152 1.00 85.56 187 LYS A CA 1
ATOM 1493 C C . LYS A 1 187 ? -8.625 16.881 -4.862 1.00 85.56 187 LYS A C 1
ATOM 1495 O O . LYS A 1 187 ? -9.372 17.097 -5.808 1.00 85.56 187 LYS A O 1
ATOM 1500 N N . ILE A 1 188 ? -9.010 16.974 -3.592 1.00 81.06 188 ILE A N 1
ATOM 1501 C CA . ILE A 1 188 ? -10.343 17.429 -3.175 1.00 81.06 188 ILE A CA 1
ATOM 1502 C C . ILE A 1 188 ? -10.499 18.936 -3.397 1.00 81.06 188 ILE A C 1
ATOM 1504 O O . ILE A 1 188 ? -11.513 19.380 -3.922 1.00 81.06 188 ILE A O 1
ATOM 1508 N N . ASN A 1 189 ? -9.472 19.714 -3.046 1.00 68.06 189 ASN A N 1
ATOM 1509 C CA . ASN A 1 189 ? -9.484 21.174 -3.168 1.00 68.06 189 ASN A CA 1
ATOM 1510 C C . ASN A 1 189 ? -9.222 21.677 -4.597 1.00 68.06 189 ASN A C 1
ATOM 1512 O O . ASN A 1 189 ? -9.259 22.884 -4.838 1.00 68.06 189 ASN A O 1
ATOM 1516 N N . MET A 1 190 ? -8.954 20.787 -5.560 1.00 60.91 190 MET A N 1
ATOM 1517 C CA . MET A 1 190 ? -8.907 21.183 -6.964 1.00 60.91 190 MET A CA 1
ATOM 1518 C C . MET A 1 190 ? -10.331 21.483 -7.453 1.00 60.91 190 MET A C 1
ATOM 1520 O O . MET A 1 190 ? -11.187 20.601 -7.377 1.00 60.91 190 MET A O 1
ATOM 1524 N N . PRO A 1 191 ? -10.603 22.689 -7.989 1.00 43.69 191 PRO A N 1
ATOM 1525 C CA . PRO A 1 191 ? -11.912 23.042 -8.522 1.00 43.69 191 PRO A CA 1
ATOM 1526 C C . PRO A 1 191 ? -12.217 22.181 -9.753 1.00 43.69 191 PRO A C 1
ATOM 1528 O O . PRO A 1 191 ? -11.871 22.539 -10.871 1.00 43.69 191 PRO A O 1
ATOM 1531 N N . ASN A 1 192 ? -12.864 21.040 -9.511 1.00 42.69 192 ASN A N 1
ATOM 1532 C CA . ASN A 1 192 ? -13.404 20.071 -10.456 1.00 42.69 192 ASN A CA 1
ATOM 1533 C C . ASN A 1 192 ? -12.469 19.646 -11.601 1.00 42.69 192 ASN A C 1
ATOM 1535 O O . ASN A 1 192 ? -12.228 20.375 -12.562 1.00 42.69 192 ASN A O 1
ATOM 1539 N N . ALA A 1 193 ? -12.104 18.362 -11.582 1.00 40.94 193 ALA A N 1
ATOM 1540 C CA . ALA A 1 193 ? -11.835 17.586 -12.785 1.00 40.94 193 ALA A CA 1
ATOM 1541 C C . ALA A 1 193 ? -13.039 17.685 -13.747 1.00 40.94 193 ALA A C 1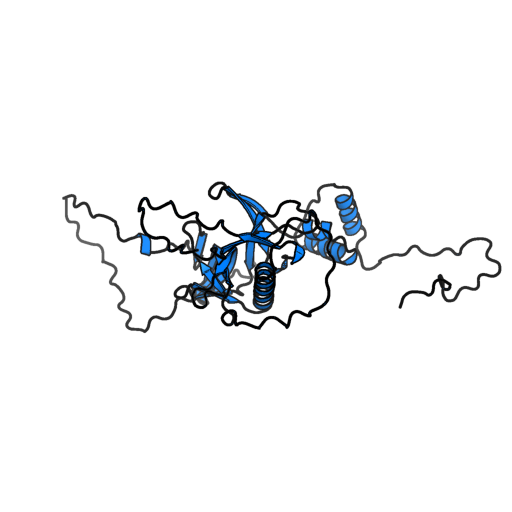
ATOM 1543 O O . ALA A 1 193 ? -13.941 16.851 -13.744 1.00 40.94 193 ALA A O 1
ATOM 1544 N N . ARG A 1 194 ? -13.085 18.746 -14.556 1.00 40.03 194 ARG A N 1
ATOM 1545 C CA . ARG A 1 194 ? -13.917 18.801 -15.755 1.00 40.03 194 ARG A CA 1
ATOM 1546 C C . ARG A 1 194 ? -13.251 17.894 -16.792 1.00 40.03 194 ARG A C 1
ATOM 1548 O O . ARG A 1 194 ? -12.029 17.972 -16.940 1.00 40.03 194 ARG A O 1
ATOM 1555 N N . PRO A 1 195 ? -13.997 17.033 -17.506 1.00 37.44 195 PRO A N 1
ATOM 1556 C CA . PRO A 1 195 ? -13.422 16.302 -18.623 1.00 37.44 195 PRO A CA 1
ATOM 1557 C C . PRO A 1 195 ? -12.837 17.321 -19.606 1.00 37.44 195 PRO A C 1
ATOM 1559 O O . PRO A 1 195 ? -13.495 18.295 -19.969 1.00 37.44 195 PRO A O 1
ATOM 1562 N N . MET A 1 196 ? -11.570 17.123 -19.969 1.00 40.38 196 MET A N 1
ATOM 1563 C CA . MET A 1 196 ? -10.837 17.928 -20.945 1.00 40.38 196 MET A CA 1
ATOM 1564 C C . MET A 1 196 ? -11.564 17.875 -22.293 1.00 40.38 196 MET A C 1
ATOM 1566 O O . MET A 1 196 ? -11.345 16.977 -23.099 1.00 40.38 196 MET A O 1
ATOM 1570 N N . GLY A 1 197 ? -12.464 18.825 -22.515 1.00 42.56 197 GLY A N 1
ATOM 1571 C CA . GLY A 1 197 ? -13.266 18.930 -23.720 1.00 42.56 197 GLY A CA 1
ATOM 1572 C C . GLY A 1 197 ? -13.929 20.296 -23.782 1.00 42.56 197 GLY A C 1
ATOM 1573 O O . GLY A 1 197 ? -14.957 20.510 -23.154 1.00 42.56 197 GLY A O 1
ATOM 1574 N N . LEU A 1 198 ? -13.332 21.178 -24.587 1.00 41.06 198 LEU A N 1
ATOM 1575 C CA . LEU A 1 198 ? -13.887 22.445 -25.070 1.00 41.06 198 LEU A CA 1
ATOM 1576 C C . LEU A 1 198 ? -13.984 23.595 -24.044 1.00 41.06 198 LEU A C 1
ATOM 1578 O O . LEU A 1 198 ? -14.920 23.658 -23.258 1.00 41.06 198 LEU A O 1
ATOM 1582 N N . LEU A 1 199 ? -13.057 24.561 -24.127 1.00 36.12 199 LEU A N 1
ATOM 1583 C CA . LEU A 1 199 ? -13.357 25.997 -24.302 1.00 36.12 199 LEU A CA 1
ATOM 1584 C C . LEU A 1 199 ? -12.069 26.839 -24.263 1.00 36.12 199 LEU A C 1
ATOM 1586 O O . LEU A 1 199 ? -11.328 26.848 -23.283 1.00 36.12 199 LEU A O 1
ATOM 1590 N N . MET A 1 200 ? -11.828 27.553 -25.364 1.00 38.50 200 MET A N 1
ATOM 1591 C CA . MET A 1 200 ? -10.929 28.705 -25.436 1.00 38.50 200 MET A CA 1
ATOM 1592 C C . MET A 1 200 ? -11.416 29.828 -24.509 1.00 38.50 200 MET A C 1
ATOM 1594 O O . MET A 1 200 ? -12.622 30.028 -24.380 1.00 38.50 200 MET A O 1
ATOM 1598 N N . GLY A 1 201 ? -10.494 30.625 -23.962 1.00 33.38 201 GLY A N 1
ATOM 1599 C CA . GLY A 1 201 ? -10.840 31.907 -23.341 1.00 33.38 201 GLY A CA 1
ATOM 1600 C C . GLY A 1 201 ? -9.788 32.438 -22.371 1.00 33.38 201 GLY A C 1
ATOM 1601 O O . GLY A 1 201 ? -9.825 32.147 -21.186 1.00 33.38 201 GLY A O 1
ATOM 1602 N N . SER A 1 202 ? -8.860 33.221 -22.913 1.00 34.19 202 SER A N 1
ATOM 1603 C CA . SER A 1 202 ? -8.003 34.237 -22.279 1.00 34.19 202 SER A CA 1
ATOM 1604 C C . SER A 1 202 ? -8.479 34.863 -20.951 1.00 34.19 202 SER A C 1
ATOM 1606 O O . SER A 1 202 ? -9.627 35.292 -20.866 1.00 34.19 202 SER A O 1
ATOM 1608 N N . GLY A 1 203 ? -7.555 35.100 -20.003 1.00 30.02 203 GLY A N 1
ATOM 1609 C CA . GLY A 1 203 ? -7.764 36.094 -18.934 1.00 30.02 203 GLY A CA 1
ATOM 1610 C C . GLY A 1 203 ? -6.839 36.014 -17.709 1.00 30.02 203 GLY A C 1
ATOM 1611 O O . GLY A 1 203 ? -7.138 35.307 -16.761 1.00 30.02 203 GLY A O 1
ATOM 1612 N N . VAL A 1 204 ? -5.731 36.761 -17.765 1.00 32.72 204 VAL A N 1
ATOM 1613 C CA . VAL A 1 204 ? -5.023 37.529 -16.708 1.00 32.72 204 VAL A CA 1
ATOM 1614 C C . VAL A 1 204 ? -5.150 37.107 -15.224 1.00 32.72 204 VAL A C 1
ATOM 1616 O O . VAL A 1 204 ? -6.142 37.380 -14.563 1.00 32.72 204 VAL A O 1
ATOM 1619 N N . GLY A 1 205 ? -4.032 36.609 -14.681 1.00 42.28 205 GLY A N 1
ATOM 1620 C CA . GLY A 1 205 ? -3.310 37.210 -13.546 1.00 42.28 205 GLY A CA 1
ATOM 1621 C C . GLY A 1 205 ? -4.032 37.453 -12.216 1.00 42.28 205 GLY A C 1
ATOM 1622 O O . GLY A 1 205 ? -4.392 38.584 -11.911 1.00 42.28 205 GLY A O 1
ATOM 1623 N N . SER A 1 206 ? -4.027 36.445 -11.347 1.00 32.91 206 SER A N 1
ATOM 1624 C CA . SER A 1 206 ? -3.859 36.626 -9.900 1.00 32.91 206 SER A CA 1
ATOM 1625 C C . SER A 1 206 ? -3.275 35.339 -9.308 1.00 32.91 206 SER A C 1
ATOM 1627 O O . SER A 1 206 ? -3.770 34.241 -9.557 1.00 32.91 206 SER A O 1
ATOM 1629 N N . GLN A 1 207 ? -2.148 35.456 -8.597 1.00 36.19 207 GLN A N 1
ATOM 1630 C CA . GLN A 1 207 ? -1.597 34.347 -7.815 1.00 36.19 207 GLN A CA 1
ATOM 1631 C C . GLN A 1 207 ? -2.650 33.903 -6.794 1.00 36.19 207 GLN A C 1
ATOM 1633 O O . GLN A 1 207 ? -3.140 34.759 -6.057 1.00 36.19 207 GLN A O 1
ATOM 1638 N N . PRO A 1 208 ? -2.972 32.605 -6.681 1.00 35.22 208 PRO A N 1
ATOM 1639 C CA . PRO A 1 208 ? -3.644 32.133 -5.491 1.00 35.22 208 PRO A CA 1
ATOM 1640 C C . PRO A 1 208 ? -2.643 32.182 -4.337 1.00 35.22 208 PRO A C 1
ATOM 1642 O O . PRO A 1 208 ? -1.569 31.576 -4.394 1.00 35.22 208 PRO A O 1
ATOM 1645 N N . GLU A 1 209 ? -3.002 32.956 -3.318 1.00 29.27 209 GLU A N 1
ATOM 1646 C CA . GLU A 1 209 ? -2.391 32.928 -1.998 1.00 29.27 209 GLU A CA 1
ATOM 1647 C C . GLU A 1 209 ? -2.324 31.478 -1.506 1.00 29.27 209 GLU A C 1
ATOM 1649 O O . GLU A 1 209 ? -3.264 30.697 -1.679 1.00 29.27 209 GLU A O 1
ATOM 1654 N N . SER A 1 210 ? -1.173 31.114 -0.940 1.00 33.97 210 SER A N 1
ATOM 1655 C CA . SER A 1 210 ? -0.902 29.794 -0.377 1.00 33.97 210 SER A CA 1
ATOM 1656 C C . SER A 1 210 ? -2.073 29.333 0.496 1.00 33.97 210 SER A C 1
ATOM 1658 O O . SER A 1 210 ? -2.378 30.010 1.482 1.00 33.97 210 SER A O 1
ATOM 1660 N N . PRO A 1 211 ? -2.736 28.204 0.185 1.00 35.69 211 PRO A N 1
ATOM 1661 C CA . PRO A 1 211 ? -3.850 27.765 0.995 1.00 35.69 211 PRO A CA 1
ATOM 1662 C C . PRO A 1 211 ? -3.321 27.291 2.345 1.00 35.69 211 PRO A C 1
ATOM 1664 O O . PRO A 1 211 ? -2.394 26.484 2.440 1.00 35.69 211 PRO A O 1
ATOM 1667 N N . ALA A 1 212 ? -3.936 27.873 3.367 1.00 28.27 212 ALA A N 1
ATOM 1668 C CA . ALA A 1 212 ? -3.830 27.572 4.776 1.00 28.27 212 ALA A CA 1
ATOM 1669 C C . ALA A 1 212 ? -3.466 26.109 5.070 1.00 28.27 212 ALA A C 1
ATOM 1671 O O . ALA A 1 212 ? -4.178 25.169 4.718 1.00 28.27 212 ALA A O 1
ATOM 1672 N N . SER A 1 213 ? -2.377 25.959 5.819 1.00 36.56 213 SER A N 1
ATOM 1673 C CA . SER A 1 213 ? -2.120 24.823 6.694 1.00 36.56 213 SER A CA 1
ATOM 1674 C C . SER A 1 213 ? -3.229 24.759 7.756 1.00 36.56 213 SER A C 1
ATOM 1676 O O . SER A 1 213 ? -3.053 25.229 8.876 1.00 36.56 213 SER A O 1
ATOM 1678 N N . GLY A 1 214 ? -4.399 24.244 7.377 1.00 32.62 214 GLY A N 1
ATOM 1679 C CA . GLY A 1 214 ? -5.489 23.887 8.281 1.00 32.62 214 GLY A CA 1
ATOM 1680 C C . GLY A 1 214 ? -5.255 22.477 8.812 1.00 32.62 214 GLY A C 1
ATOM 1681 O O . GLY A 1 214 ? -5.099 21.531 8.045 1.00 32.62 214 GLY A O 1
ATOM 1682 N N . THR A 1 215 ? -5.152 22.361 10.128 1.00 33.69 215 THR A N 1
ATOM 1683 C CA . THR A 1 215 ? -4.706 21.189 10.883 1.00 33.69 215 THR A CA 1
ATOM 1684 C C . THR A 1 215 ? -5.548 19.938 10.615 1.00 33.69 215 THR A C 1
ATOM 1686 O O . THR A 1 215 ? -6.632 19.766 11.172 1.00 33.69 215 THR A O 1
ATOM 1689 N N . LEU A 1 216 ? -5.005 19.022 9.812 1.00 42.53 216 LEU A N 1
ATOM 1690 C CA . LEU A 1 216 ? -5.333 17.600 9.880 1.00 42.53 216 LEU A CA 1
ATOM 1691 C C . LEU A 1 216 ? -4.896 17.112 11.274 1.00 42.53 216 LEU A C 1
ATOM 1693 O O . LEU A 1 216 ? -3.718 17.251 11.605 1.00 42.53 216 LEU A O 1
ATOM 1697 N N . GLY A 1 217 ? -5.839 16.636 12.095 1.00 39.50 217 GLY A N 1
ATOM 1698 C CA . GLY A 1 217 ? -5.620 16.268 13.503 1.00 39.50 217 GLY A CA 1
ATOM 1699 C C . GLY A 1 217 ? -4.306 15.513 13.710 1.00 39.50 217 GLY A C 1
ATOM 1700 O O . GLY A 1 217 ? -4.024 14.555 12.993 1.00 39.50 217 GLY A O 1
ATOM 1701 N N . GLU A 1 218 ? -3.469 16.020 14.615 1.00 52.16 218 GLU A N 1
ATOM 1702 C CA . GLU A 1 218 ? -2.043 15.699 14.692 1.00 52.16 218 GLU A CA 1
ATOM 1703 C C . GLU A 1 218 ? -1.765 14.186 14.698 1.00 52.16 218 GLU A C 1
ATOM 1705 O O . GLU A 1 218 ? -1.929 13.490 15.691 1.00 52.16 218 GLU A O 1
ATOM 1710 N N . GLY A 1 219 ? -1.293 13.680 13.557 1.00 65.62 219 GLY A N 1
ATOM 1711 C CA . GLY A 1 219 ? -0.596 12.400 13.426 1.00 65.62 219 GLY A CA 1
ATOM 1712 C C . GLY A 1 219 ? -1.430 11.115 13.431 1.00 65.62 219 GLY A C 1
ATOM 1713 O O . GLY A 1 219 ? -0.863 10.089 13.043 1.00 65.62 219 GLY A O 1
ATOM 1714 N N . SER A 1 220 ? -2.714 11.147 13.809 1.00 84.38 220 SER A N 1
ATOM 1715 C CA . SER A 1 220 ? -3.587 9.964 13.843 1.00 84.38 220 SER A CA 1
ATOM 1716 C C . SER A 1 220 ? -4.664 9.983 12.748 1.00 84.38 220 SER A C 1
ATOM 1718 O O . SER A 1 220 ? -5.254 11.012 12.416 1.00 84.38 220 SER A O 1
ATOM 1720 N N . VAL A 1 221 ? -4.925 8.824 12.142 1.00 92.75 221 VAL A N 1
ATOM 1721 C CA . VAL A 1 221 ? -5.882 8.647 11.037 1.00 92.75 221 VAL A CA 1
ATOM 1722 C C . VAL A 1 221 ? -7.098 7.882 11.538 1.00 92.75 221 VAL A C 1
ATOM 1724 O O . VAL A 1 221 ? -6.964 6.950 12.325 1.00 92.75 221 VAL A O 1
ATOM 1727 N N . LYS A 1 222 ? -8.295 8.273 11.094 1.00 94.56 222 LYS A N 1
ATOM 1728 C CA . LYS A 1 222 ? -9.533 7.590 11.477 1.00 94.56 222 LYS A CA 1
ATOM 1729 C C . LYS A 1 222 ? -9.565 6.176 10.908 1.00 94.56 222 LYS A C 1
ATOM 1731 O O . LYS A 1 222 ? -9.266 5.980 9.728 1.00 94.56 222 LYS A O 1
ATOM 1736 N N . VAL A 1 223 ? -9.982 5.224 11.729 1.00 96.12 223 VAL A N 1
ATOM 1737 C CA . VAL A 1 223 ? -10.187 3.827 11.353 1.00 96.12 223 VAL A CA 1
ATOM 1738 C C . VAL A 1 223 ? -11.658 3.463 11.498 1.00 96.12 223 VAL A C 1
ATOM 1740 O O . VAL A 1 223 ? -12.378 4.050 12.300 1.00 96.12 223 VAL A O 1
ATOM 1743 N N . VAL A 1 224 ? -12.127 2.531 10.675 1.00 95.88 224 VAL A N 1
ATOM 1744 C CA . VAL A 1 224 ? -13.471 1.956 10.774 1.00 95.88 224 VAL A CA 1
ATOM 1745 C C . VAL A 1 224 ? -13.378 0.449 10.561 1.00 95.88 224 VAL A C 1
ATOM 1747 O O . VAL A 1 224 ? -12.723 -0.004 9.618 1.00 95.88 224 VAL A O 1
ATOM 1750 N N . PHE A 1 225 ? -14.044 -0.318 11.421 1.00 94.62 225 PHE A N 1
ATOM 1751 C CA . PHE A 1 225 ? -14.322 -1.733 11.193 1.00 94.62 225 PHE A CA 1
ATOM 1752 C C . PHE A 1 225 ? -15.712 -1.862 10.571 1.00 94.62 225 PHE A C 1
ATOM 1754 O O . PHE A 1 225 ? -16.644 -1.164 10.960 1.00 94.62 225 PHE A O 1
ATOM 1761 N N . GLU A 1 226 ? -15.838 -2.721 9.568 1.00 90.00 226 GLU A N 1
ATOM 1762 C CA . GLU A 1 226 ? -17.109 -3.052 8.925 1.00 90.00 226 GLU A CA 1
ATOM 1763 C C . GLU A 1 226 ? -17.404 -4.539 9.149 1.00 90.00 226 GLU A C 1
ATOM 1765 O O . GLU A 1 226 ? -16.496 -5.325 9.407 1.00 90.00 226 GLU A O 1
ATOM 1770 N N . GLY A 1 227 ? -18.655 -4.972 8.963 1.00 85.88 227 GLY A N 1
ATOM 1771 C CA . GLY A 1 227 ? -19.021 -6.391 9.114 1.00 85.88 227 GLY A CA 1
ATOM 1772 C C . GLY A 1 227 ? -18.257 -7.353 8.185 1.00 85.88 227 GLY A C 1
ATOM 1773 O O . GLY A 1 227 ? -18.233 -8.556 8.417 1.00 85.88 227 GLY A O 1
ATOM 1774 N N . GLY A 1 228 ? -17.605 -6.837 7.134 1.00 88.88 228 GLY A N 1
ATOM 1775 C CA . GLY A 1 228 ? -16.723 -7.604 6.247 1.00 88.88 228 GLY A CA 1
ATOM 1776 C C . GLY A 1 228 ? -15.241 -7.616 6.650 1.00 88.88 228 GLY A C 1
ATOM 1777 O O . GLY A 1 228 ? -14.425 -8.155 5.901 1.00 88.88 228 GLY A O 1
ATOM 1778 N N . SER A 1 229 ? -14.862 -6.994 7.769 1.00 94.69 229 SER A N 1
ATOM 1779 C CA . SER A 1 229 ? -13.475 -6.919 8.233 1.00 94.69 229 SER A CA 1
ATOM 1780 C C . SER A 1 229 ? -13.024 -8.251 8.843 1.00 94.69 229 SER A C 1
ATOM 1782 O O . SER A 1 229 ? -13.590 -8.733 9.817 1.00 94.69 229 SER A O 1
ATOM 1784 N N . SER A 1 230 ? -11.959 -8.845 8.299 1.00 96.88 230 SER A N 1
ATOM 1785 C CA . SER A 1 230 ? -11.335 -10.048 8.864 1.00 96.88 230 SER A CA 1
ATOM 1786 C C . SER A 1 230 ? -10.236 -9.656 9.850 1.00 96.88 230 SER A C 1
ATOM 1788 O O . SER A 1 230 ? -9.155 -9.251 9.422 1.00 96.88 230 SER A O 1
ATOM 1790 N N . ILE A 1 231 ? -10.466 -9.820 11.150 1.00 97.25 231 ILE A N 1
ATOM 1791 C CA . ILE A 1 231 ? -9.513 -9.412 12.192 1.00 97.25 231 ILE A CA 1
ATOM 1792 C C . ILE A 1 231 ? -8.970 -10.645 12.922 1.00 97.25 231 ILE A C 1
ATOM 1794 O O . ILE A 1 231 ? -9.727 -11.498 13.386 1.00 97.25 231 ILE A O 1
ATOM 1798 N N . VAL A 1 232 ? -7.644 -10.739 13.008 1.00 97.06 232 VAL A N 1
ATOM 1799 C CA . VAL A 1 232 ? -6.919 -11.709 13.832 1.00 97.06 232 VAL A CA 1
ATOM 1800 C C . VAL A 1 232 ? -6.170 -10.939 14.916 1.00 97.06 232 VAL A C 1
ATOM 1802 O O . VAL A 1 232 ? -5.382 -10.047 14.607 1.00 97.06 232 VAL A O 1
ATOM 1805 N N . LEU A 1 233 ? -6.434 -11.286 16.172 1.00 95.88 233 LEU A N 1
ATOM 1806 C CA . LEU A 1 233 ? -5.837 -10.685 17.358 1.00 95.88 233 LEU A CA 1
ATOM 1807 C C . LEU A 1 233 ? -5.186 -11.785 18.199 1.00 95.88 233 LEU A C 1
ATOM 1809 O O . LEU A 1 233 ? -5.840 -12.773 18.541 1.00 95.88 233 LEU A O 1
ATOM 1813 N N . ASP A 1 234 ? -3.892 -11.643 18.488 1.00 94.62 234 ASP A N 1
ATOM 1814 C CA . ASP A 1 234 ? -3.096 -12.633 19.234 1.00 94.62 234 ASP A CA 1
ATOM 1815 C C . ASP A 1 234 ? -3.244 -14.065 18.665 1.00 94.62 234 ASP A C 1
ATOM 1817 O O . ASP A 1 234 ? -3.431 -15.050 19.389 1.00 94.62 234 ASP A O 1
ATOM 1821 N N . GLY A 1 235 ? -3.249 -14.169 17.332 1.00 92.50 235 GLY A N 1
ATOM 1822 C CA . GLY A 1 235 ? -3.385 -15.427 16.593 1.00 92.50 235 GLY A CA 1
ATOM 1823 C C . GLY A 1 235 ? -4.802 -16.016 16.544 1.00 92.50 235 GLY A C 1
ATOM 1824 O O . GLY A 1 235 ? -4.993 -17.105 15.998 1.00 92.50 235 GLY A O 1
ATOM 1825 N N . ARG A 1 236 ? -5.819 -15.335 17.091 1.00 93.75 236 ARG A N 1
ATOM 1826 C CA . ARG A 1 236 ? -7.216 -15.802 17.116 1.00 93.75 236 ARG A CA 1
ATOM 1827 C C . ARG A 1 236 ? -8.126 -14.867 16.337 1.00 93.75 236 ARG A C 1
ATOM 1829 O O . ARG A 1 236 ? -7.918 -13.662 16.320 1.00 93.75 236 ARG A O 1
ATOM 1836 N N . VAL A 1 237 ? -9.158 -15.420 15.699 1.00 94.75 237 VAL A N 1
ATOM 1837 C CA . VAL A 1 237 ? -10.180 -14.601 15.032 1.00 94.75 237 VAL A CA 1
ATOM 1838 C C . VAL A 1 237 ? -10.887 -13.756 16.087 1.00 94.75 237 VAL A C 1
ATOM 1840 O O . VAL A 1 237 ? -11.475 -14.306 17.019 1.00 94.75 237 VAL A O 1
ATOM 1843 N N . TRP A 1 238 ? -10.816 -12.439 15.926 1.00 93.00 238 TRP A N 1
ATOM 1844 C CA . TRP A 1 238 ? -11.520 -11.483 16.768 1.00 93.00 238 TRP A CA 1
ATOM 1845 C C . TRP A 1 238 ? -12.962 -11.344 16.279 1.00 93.00 238 TRP A C 1
ATOM 1847 O O . TRP A 1 238 ? -13.225 -11.325 15.074 1.00 93.00 238 TRP A O 1
ATOM 1857 N N . LYS A 1 239 ? -13.897 -11.281 17.223 1.00 85.75 239 LYS A N 1
ATOM 1858 C CA . LYS A 1 239 ? -15.309 -11.004 16.976 1.00 85.75 239 LYS A CA 1
ATOM 1859 C C . LYS A 1 239 ? -15.715 -9.895 17.922 1.00 85.75 239 LYS A C 1
ATOM 1861 O O . LYS A 1 239 ? -15.373 -9.966 19.099 1.00 85.75 239 LYS A O 1
ATOM 1866 N N . ASP A 1 240 ? -16.437 -8.923 17.394 1.00 75.12 240 ASP A N 1
ATOM 1867 C CA . ASP A 1 240 ? -17.031 -7.883 18.212 1.00 75.12 240 ASP A CA 1
ATOM 1868 C C . ASP A 1 240 ? -18.089 -8.521 19.127 1.00 75.12 240 ASP A C 1
ATOM 1870 O O . ASP A 1 240 ? -18.978 -9.236 18.654 1.00 75.12 240 ASP A O 1
ATOM 1874 N N . GLU A 1 241 ? -17.951 -8.355 20.442 1.00 61.25 241 GLU A N 1
ATOM 1875 C CA . GLU A 1 241 ? -18.854 -8.975 21.422 1.00 61.25 241 GLU A CA 1
ATOM 1876 C C . GLU A 1 241 ? -20.216 -8.249 21.498 1.00 61.25 241 GLU A C 1
ATOM 1878 O O . GLU A 1 241 ? -21.146 -8.755 22.129 1.00 61.25 241 GLU A O 1
ATOM 1883 N N . GLU A 1 242 ? -20.385 -7.115 20.803 1.00 52.12 242 GLU A N 1
ATOM 1884 C CA . GLU A 1 242 ? -21.617 -6.311 20.826 1.00 52.12 242 GLU A CA 1
ATOM 1885 C C . GLU A 1 242 ? -22.807 -6.906 20.037 1.00 52.12 242 GLU A C 1
ATOM 1887 O O . GLU A 1 242 ? -23.951 -6.524 20.282 1.00 52.12 242 GLU A O 1
ATOM 1892 N N . GLU A 1 243 ? -22.618 -7.912 19.171 1.00 43.81 243 GLU A N 1
ATOM 1893 C CA . GLU A 1 243 ? -23.742 -8.612 18.503 1.00 43.81 243 GLU A CA 1
ATOM 1894 C C . GLU A 1 243 ? -24.405 -9.708 19.382 1.00 43.81 243 GLU A C 1
ATOM 1896 O O . GLU A 1 243 ? -25.276 -10.453 18.925 1.00 43.81 243 GLU A O 1
ATOM 1901 N N . GLY A 1 244 ? -24.020 -9.821 20.661 1.00 39.28 244 GLY A N 1
ATOM 1902 C CA . GLY A 1 244 ? -24.381 -10.928 21.558 1.00 39.28 244 GLY A CA 1
ATOM 1903 C C . GLY A 1 244 ? -25.540 -10.726 22.548 1.00 39.28 244 GLY A C 1
ATOM 1904 O O . GLY A 1 244 ? -25.839 -11.665 23.286 1.00 39.28 244 GLY A O 1
ATOM 1905 N N . GLU A 1 245 ? -26.223 -9.575 22.593 1.00 43.19 245 GLU A N 1
ATOM 1906 C CA . GLU A 1 245 ? -27.391 -9.350 23.479 1.00 43.19 245 GLU A CA 1
ATOM 1907 C C . GLU A 1 245 ? -28.716 -9.183 22.704 1.00 43.19 245 GLU A C 1
ATOM 1909 O O . GLU A 1 245 ? -29.470 -8.224 22.850 1.00 43.19 245 GLU A O 1
ATOM 1914 N N . SER A 1 246 ? -29.059 -10.173 21.880 1.00 40.28 246 SER A N 1
ATOM 1915 C CA . SER A 1 246 ? -30.463 -10.435 21.517 1.00 40.28 246 SER A CA 1
ATOM 1916 C C . SER A 1 246 ? -30.712 -11.917 21.244 1.00 40.28 246 SER A C 1
ATOM 1918 O O . SER A 1 246 ? -31.288 -12.323 20.240 1.00 40.28 246 SER A O 1
ATOM 1920 N N . GLY A 1 247 ? -30.273 -12.760 22.177 1.00 35.44 247 GLY A N 1
ATOM 1921 C CA . GLY A 1 247 ? -30.756 -14.130 22.297 1.00 35.44 247 GLY A CA 1
ATOM 1922 C C . GLY A 1 247 ? -31.952 -14.166 23.239 1.00 35.44 247 GLY A C 1
ATOM 1923 O O . GLY A 1 247 ? -31.775 -14.238 24.454 1.00 35.44 247 GLY A O 1
ATOM 1924 N N . VAL A 1 248 ? -33.165 -14.107 22.688 1.00 36.75 248 VAL A N 1
ATOM 1925 C CA . VAL A 1 248 ? -34.401 -14.449 23.402 1.00 36.75 248 VAL A CA 1
ATOM 1926 C C . VAL A 1 248 ? -34.211 -15.833 24.028 1.00 36.75 248 VAL A C 1
ATOM 1928 O O . VAL A 1 248 ? -34.131 -16.834 23.317 1.00 36.75 248 VAL A O 1
ATOM 1931 N N . LYS A 1 249 ? -34.113 -15.898 25.359 1.00 36.00 249 LYS A N 1
ATOM 1932 C CA . LYS A 1 249 ? -34.238 -17.156 26.096 1.00 36.00 249 LYS A CA 1
ATOM 1933 C C . LYS A 1 249 ? -35.681 -17.629 25.937 1.00 36.00 249 LYS A C 1
ATOM 1935 O O . LYS A 1 249 ? -36.567 -17.128 26.622 1.00 36.00 249 LYS A O 1
ATOM 1940 N N . MET A 1 250 ? -35.918 -18.555 25.013 1.00 37.31 250 MET A N 1
ATOM 1941 C CA . MET A 1 250 ? -37.066 -19.446 25.134 1.00 37.31 250 MET A CA 1
ATOM 1942 C C . MET A 1 250 ? -36.775 -20.373 26.310 1.00 37.31 250 MET A C 1
ATOM 1944 O O . MET A 1 250 ? -35.816 -21.141 26.290 1.00 37.31 250 MET A O 1
ATOM 1948 N N . GLU A 1 251 ? -37.564 -20.212 27.365 1.00 38.50 251 GLU A N 1
ATOM 1949 C CA . GLU A 1 251 ? -37.683 -21.188 28.435 1.00 38.50 251 GLU A CA 1
ATOM 1950 C C . GLU A 1 251 ? -38.315 -22.446 27.836 1.00 38.50 251 GLU A C 1
ATOM 1952 O O . GLU A 1 251 ? -39.441 -22.403 27.342 1.00 38.50 251 GLU A O 1
ATOM 1957 N N . GLU A 1 252 ? -37.583 -23.555 27.855 1.00 36.72 252 GLU A N 1
ATOM 1958 C CA . GLU A 1 252 ? -38.167 -24.881 27.707 1.00 36.72 252 GLU A CA 1
ATOM 1959 C C . GLU A 1 252 ? -37.790 -25.686 28.952 1.00 36.72 252 GLU A C 1
ATOM 1961 O O . GLU A 1 252 ? -36.620 -25.784 29.333 1.00 36.72 252 GLU A O 1
ATOM 1966 N N . ASP A 1 253 ? -38.832 -26.158 29.631 1.00 35.53 253 ASP A N 1
ATOM 1967 C CA . ASP A 1 253 ? -38.802 -26.983 30.830 1.00 35.53 253 ASP A CA 1
ATOM 1968 C C . ASP A 1 253 ? -37.886 -28.204 30.672 1.00 35.53 253 ASP A C 1
ATOM 1970 O O . ASP A 1 253 ? -37.973 -28.936 29.686 1.00 35.53 253 ASP A O 1
ATOM 1974 N N . GLY A 1 254 ? -37.122 -28.519 31.723 1.00 34.16 254 GLY A N 1
ATOM 1975 C CA . GLY A 1 254 ? -36.740 -29.908 31.976 1.00 34.16 254 GLY A CA 1
ATOM 1976 C C . GLY A 1 254 ? -35.327 -30.156 32.494 1.00 34.16 254 GLY A C 1
ATOM 1977 O O . GLY A 1 254 ? -34.390 -30.309 31.724 1.00 34.16 254 GLY A O 1
ATOM 1978 N N . VAL A 1 255 ? -35.272 -30.418 33.802 1.00 33.78 255 VAL A N 1
ATOM 1979 C CA . VAL A 1 255 ? -34.278 -31.236 34.521 1.00 33.78 255 VAL A CA 1
ATOM 1980 C C . VAL A 1 255 ? -32.951 -30.555 34.885 1.00 33.78 255 VAL A C 1
ATOM 1982 O O . VAL A 1 255 ? -32.071 -30.283 34.078 1.00 33.78 255 VAL A O 1
ATOM 1985 N N . VAL A 1 256 ? -32.838 -30.341 36.195 1.00 38.69 256 VAL A N 1
ATOM 1986 C CA . VAL A 1 256 ? -31.677 -29.885 36.960 1.00 38.69 256 VAL A CA 1
ATOM 1987 C C . VAL A 1 256 ? -30.570 -30.937 36.900 1.00 38.69 256 VAL A C 1
ATOM 1989 O O . VAL A 1 256 ? -30.777 -32.055 37.370 1.00 38.69 256 VAL A O 1
ATOM 1992 N N . ASP A 1 257 ? -29.392 -30.558 36.408 1.00 33.22 257 ASP A N 1
ATOM 1993 C CA . ASP A 1 257 ? -28.144 -31.234 36.758 1.00 33.22 257 ASP A CA 1
ATOM 1994 C C . ASP A 1 257 ? -27.160 -30.205 37.327 1.00 33.22 257 ASP A C 1
ATOM 1996 O O . ASP A 1 257 ? -26.959 -29.114 36.785 1.00 33.22 257 ASP A O 1
ATOM 2000 N N . VAL A 1 258 ? -26.639 -30.528 38.505 1.00 45.50 258 VAL A N 1
ATOM 2001 C CA . VAL A 1 258 ? -25.902 -29.641 39.403 1.00 45.50 258 VAL A CA 1
ATOM 2002 C C . VAL A 1 258 ? -24.444 -30.074 39.367 1.00 45.50 258 VAL A C 1
ATOM 2004 O O . VAL A 1 258 ? -24.072 -30.902 40.182 1.00 45.50 258 VAL A O 1
ATOM 2007 N N . ASP A 1 259 ? -23.639 -29.536 38.443 1.00 41.12 259 ASP A N 1
ATOM 2008 C CA . ASP A 1 259 ? -22.255 -29.094 38.709 1.00 41.12 259 ASP A CA 1
ATOM 2009 C C . ASP A 1 259 ? -21.590 -28.510 37.443 1.00 41.12 259 ASP A C 1
ATOM 2011 O O . ASP A 1 259 ? -21.125 -29.229 36.560 1.00 41.12 259 ASP A O 1
ATOM 2015 N N . ALA A 1 260 ? -21.496 -27.183 37.347 1.00 36.19 260 ALA A N 1
ATOM 2016 C CA . ALA A 1 260 ? -20.512 -26.525 36.486 1.00 36.19 260 ALA A CA 1
ATOM 2017 C C . ALA A 1 260 ? -20.204 -25.131 37.057 1.00 36.19 260 ALA A C 1
ATOM 2019 O O . ALA A 1 260 ? -21.116 -24.307 37.189 1.00 36.19 260 ALA A O 1
ATOM 2020 N N . PRO A 1 261 ? -18.946 -24.818 37.423 1.00 39.34 261 PRO A N 1
ATOM 2021 C CA . PRO A 1 261 ? -18.642 -23.553 38.065 1.00 39.34 261 PRO A CA 1
ATOM 2022 C C . PRO A 1 261 ? -18.759 -22.411 37.056 1.00 39.34 261 PRO A C 1
ATOM 2024 O O . PRO A 1 261 ? -17.950 -22.249 36.141 1.00 39.34 261 PRO A O 1
ATOM 2027 N N . SER A 1 262 ? -19.779 -21.588 37.284 1.00 36.62 262 SER A N 1
ATOM 2028 C CA . SER A 1 262 ? -19.965 -20.274 36.682 1.00 36.62 262 SER A CA 1
ATOM 2029 C C . SER A 1 262 ? -18.668 -19.467 36.814 1.00 36.62 262 SER A C 1
ATOM 2031 O O . SER A 1 262 ? -18.189 -19.214 37.927 1.00 36.62 262 SER A O 1
ATOM 2033 N N . ARG A 1 263 ? -18.052 -19.105 35.679 1.00 45.94 263 ARG A N 1
ATOM 2034 C CA . ARG A 1 263 ? -16.844 -18.272 35.647 1.00 45.94 263 ARG A CA 1
ATOM 2035 C C . ARG A 1 263 ? -17.177 -16.918 36.269 1.00 45.94 263 ARG A C 1
ATOM 2037 O O . ARG A 1 263 ? -17.745 -16.039 35.629 1.00 45.94 263 ARG A O 1
ATOM 2044 N N . LYS A 1 264 ? -16.818 -16.772 37.547 1.00 34.62 264 LYS A N 1
ATOM 2045 C CA . LYS A 1 264 ? -16.852 -15.513 38.291 1.00 34.62 264 LYS A CA 1
ATOM 2046 C C . LYS A 1 264 ? -16.157 -14.434 37.465 1.00 34.62 264 LYS A C 1
ATOM 2048 O O . LYS A 1 264 ? -14.960 -14.530 37.197 1.00 34.62 264 LYS A O 1
ATOM 2053 N N . ARG A 1 265 ? -16.916 -13.394 37.111 1.00 49.62 265 ARG A N 1
ATOM 2054 C CA . ARG A 1 265 ? -16.390 -12.109 36.648 1.00 49.62 265 ARG A CA 1
ATOM 2055 C C . ARG A 1 265 ? -15.294 -11.668 37.619 1.00 49.62 265 ARG A C 1
ATOM 2057 O O . ARG A 1 265 ? -15.562 -11.448 38.802 1.00 49.62 265 ARG A O 1
ATOM 2064 N N . ARG A 1 266 ? -14.059 -11.555 37.128 1.00 38.09 266 ARG A N 1
ATOM 2065 C CA . ARG A 1 266 ? -12.987 -10.871 37.850 1.00 38.09 266 ARG A CA 1
ATOM 2066 C C . ARG A 1 266 ? -13.370 -9.396 37.885 1.00 38.09 266 ARG A C 1
ATOM 2068 O O . ARG A 1 266 ? -13.221 -8.699 36.890 1.00 38.09 266 ARG A O 1
ATOM 2075 N N . ARG A 1 267 ? -13.908 -8.937 39.016 1.00 41.34 267 ARG A N 1
ATOM 2076 C CA . ARG A 1 267 ? -14.060 -7.509 39.302 1.00 41.34 267 ARG A CA 1
ATOM 2077 C C . ARG A 1 267 ? -12.653 -6.919 39.385 1.00 41.34 267 ARG A C 1
ATOM 2079 O O . ARG A 1 267 ? -11.967 -7.119 40.381 1.00 41.34 267 ARG A O 1
ATOM 2086 N N . VAL A 1 268 ? -12.211 -6.272 38.312 1.00 39.59 268 VAL A N 1
ATOM 2087 C CA . VAL A 1 268 ? -11.046 -5.388 38.338 1.00 39.59 268 VAL A CA 1
ATOM 2088 C C . VAL A 1 268 ? -11.590 -3.990 38.597 1.00 39.59 268 VAL A C 1
ATOM 2090 O O . VAL A 1 268 ? -12.251 -3.408 37.746 1.00 39.59 268 VAL A O 1
ATOM 2093 N N . GLU A 1 269 ? -11.373 -3.487 39.809 1.00 41.97 269 GLU A N 1
ATOM 2094 C CA . GLU A 1 269 ? -11.221 -2.048 40.005 1.00 41.97 269 GLU A CA 1
ATOM 2095 C C . GLU A 1 269 ? -9.877 -1.653 39.384 1.00 41.97 269 GLU A C 1
ATOM 2097 O O . GLU A 1 269 ? -8.834 -2.179 39.767 1.00 41.97 269 GLU A O 1
ATOM 2102 N N . GLY A 1 270 ? -9.913 -0.770 38.394 1.00 31.61 270 GLY A N 1
ATOM 2103 C CA . GLY A 1 270 ? -8.749 -0.225 37.702 1.00 31.61 270 GLY A CA 1
ATOM 2104 C C . GLY A 1 270 ? -9.257 0.564 36.505 1.00 31.61 270 GLY A C 1
ATOM 2105 O O . GLY A 1 270 ? -10.101 0.050 35.777 1.00 31.61 270 GLY A O 1
ATOM 2106 N N . GLY A 1 271 ? -8.855 1.831 36.374 1.00 35.03 271 GLY A N 1
ATOM 2107 C CA . GLY A 1 271 ? -9.338 2.727 35.317 1.00 35.03 271 GLY A CA 1
ATOM 2108 C C . GLY A 1 271 ? -9.259 2.068 33.942 1.00 35.03 271 GLY A C 1
ATOM 2109 O O . GLY A 1 271 ? -8.351 1.279 33.711 1.00 35.03 271 GLY A O 1
ATOM 2110 N N . ALA A 1 272 ? -10.230 2.360 33.074 1.00 41.19 272 ALA A N 1
ATOM 2111 C CA . ALA A 1 272 ? -10.276 1.839 31.713 1.00 41.19 272 ALA A CA 1
ATOM 2112 C C . ALA A 1 272 ? -8.958 2.170 30.994 1.00 41.19 272 ALA A C 1
ATOM 2114 O O . ALA A 1 272 ? -8.745 3.300 30.554 1.00 41.19 272 ALA A O 1
ATOM 2115 N N . GLU A 1 273 ? -8.031 1.213 30.971 1.00 57.50 273 GLU A N 1
ATOM 2116 C CA . GLU A 1 273 ? -6.845 1.287 30.135 1.00 57.50 273 GLU A CA 1
ATOM 2117 C C . GLU A 1 273 ? -7.345 1.173 28.704 1.00 57.50 273 GLU A C 1
ATOM 2119 O O . GLU A 1 273 ? -8.030 0.207 28.373 1.00 57.50 273 GLU A O 1
ATOM 2124 N N . SER A 1 274 ? -7.068 2.195 27.896 1.00 65.50 274 SER A N 1
ATOM 2125 C CA . SER A 1 274 ? -7.510 2.195 26.511 1.00 65.50 274 SER A CA 1
ATOM 2126 C C . SER A 1 274 ? -6.940 0.985 25.773 1.00 65.50 274 SER A C 1
ATOM 2128 O O . SER A 1 274 ? -5.746 0.682 25.897 1.00 65.50 274 SER A O 1
ATOM 2130 N N . GLU A 1 275 ? -7.793 0.281 25.032 1.00 86.94 275 GLU A N 1
ATOM 2131 C CA . GLU A 1 275 ? -7.410 -0.925 24.318 1.00 86.94 275 GLU A CA 1
ATOM 2132 C C . GLU A 1 275 ? -6.626 -0.549 23.056 1.00 86.94 275 GLU A C 1
ATOM 2134 O O . GLU A 1 275 ? -7.160 -0.100 22.038 1.00 86.94 275 GLU A O 1
ATOM 2139 N N . VAL A 1 276 ? -5.308 -0.717 23.144 1.00 93.75 276 VAL A N 1
ATOM 2140 C CA . VAL A 1 276 ? -4.367 -0.370 22.083 1.00 93.75 276 VAL A CA 1
ATOM 2141 C C . VAL A 1 276 ? -3.778 -1.634 21.476 1.00 93.75 276 VAL A C 1
ATOM 2143 O O . VAL A 1 276 ? -3.134 -2.427 22.160 1.00 93.75 276 VAL A O 1
ATOM 2146 N N . TRP A 1 277 ? -3.897 -1.769 20.160 1.00 96.19 277 TRP A N 1
ATOM 2147 C CA . TRP A 1 277 ? -3.319 -2.862 19.389 1.00 96.19 277 TRP A CA 1
ATOM 2148 C C . TRP A 1 277 ? -2.075 -2.425 18.610 1.00 96.19 277 TRP A C 1
ATOM 2150 O O . TRP A 1 277 ? -1.989 -1.316 18.076 1.00 96.19 277 TRP A O 1
ATOM 2160 N N . THR A 1 278 ? -1.112 -3.335 18.477 1.00 96.88 278 THR A N 1
ATOM 2161 C CA . THR A 1 278 ? 0.004 -3.211 17.529 1.00 96.88 278 THR A CA 1
ATOM 2162 C C . THR A 1 278 ? -0.306 -4.041 16.293 1.00 96.88 278 THR A C 1
ATOM 2164 O O . THR A 1 278 ? -0.318 -5.268 16.355 1.00 96.88 278 THR A O 1
ATOM 2167 N N . VAL A 1 279 ? -0.549 -3.390 15.157 1.00 97.38 279 VAL A N 1
ATOM 2168 C CA . VAL A 1 279 ? -0.901 -4.079 13.909 1.00 97.38 279 VAL A CA 1
ATOM 2169 C C . VAL A 1 279 ? 0.372 -4.528 13.199 1.00 97.38 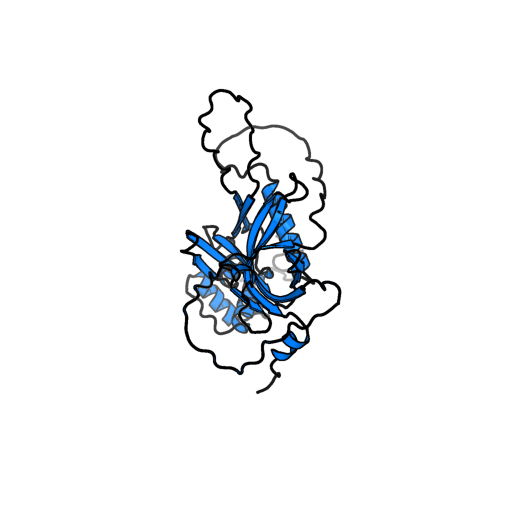279 VAL A C 1
ATOM 2171 O O . VAL A 1 279 ? 1.158 -3.696 12.738 1.00 97.38 279 VAL A O 1
ATOM 2174 N N . ARG A 1 280 ? 0.562 -5.845 13.065 1.00 96.31 280 ARG A N 1
ATOM 2175 C CA . ARG A 1 280 ? 1.661 -6.441 12.295 1.00 96.31 280 ARG A CA 1
ATOM 2176 C C . ARG A 1 280 ? 1.528 -6.115 10.816 1.00 96.31 280 ARG A C 1
ATOM 2178 O O . ARG A 1 280 ? 2.468 -5.586 10.214 1.00 96.31 280 ARG A O 1
ATOM 2185 N N . THR A 1 281 ? 0.350 -6.418 10.277 1.00 97.81 281 THR A N 1
ATOM 2186 C CA . THR A 1 281 ? -0.035 -6.173 8.890 1.00 97.81 281 THR A CA 1
ATOM 2187 C C . THR A 1 281 ? -1.520 -5.840 8.830 1.00 97.81 281 THR A C 1
ATOM 2189 O O . THR A 1 281 ? -2.351 -6.519 9.431 1.00 97.81 281 THR A O 1
ATOM 2192 N N . GLY A 1 282 ? -1.861 -4.794 8.083 1.00 98.12 282 GLY A N 1
ATOM 2193 C CA . GLY A 1 282 ? -3.238 -4.385 7.842 1.00 98.12 282 GLY A CA 1
ATOM 2194 C C . GLY A 1 282 ? -3.474 -4.045 6.376 1.00 98.12 282 GLY A C 1
ATOM 2195 O O . GLY A 1 282 ? -2.653 -3.379 5.745 1.00 98.12 282 GLY A O 1
ATOM 2196 N N . GLN A 1 283 ? -4.610 -4.488 5.850 1.00 98.56 283 GLN A N 1
ATOM 2197 C CA . GLN A 1 283 ? -5.156 -4.093 4.559 1.00 98.56 283 GLN A CA 1
ATOM 2198 C C . GLN A 1 283 ? -6.346 -3.165 4.781 1.00 98.56 283 GLN A C 1
ATOM 2200 O O . GLN A 1 283 ? -7.288 -3.518 5.496 1.00 98.56 283 GLN A O 1
ATOM 2205 N N . TRP A 1 284 ? -6.310 -1.996 4.145 1.00 98.50 284 TRP A N 1
ATOM 2206 C CA . TRP A 1 284 ? -7.240 -0.903 4.406 1.00 98.50 284 TRP A CA 1
ATOM 2207 C C . TRP A 1 284 ? -7.815 -0.350 3.109 1.00 98.50 284 TRP A C 1
ATOM 2209 O O . TRP A 1 284 ? -7.063 0.115 2.251 1.00 98.50 284 TRP A O 1
ATOM 2219 N N . ARG A 1 285 ? -9.141 -0.337 2.968 1.00 98.19 285 ARG A N 1
ATOM 2220 C CA . ARG A 1 285 ? -9.794 0.497 1.953 1.00 98.19 285 ARG A CA 1
ATOM 2221 C C . ARG A 1 285 ? -9.647 1.957 2.357 1.00 98.19 285 ARG A C 1
ATOM 2223 O O . ARG A 1 285 ? -9.766 2.292 3.534 1.00 98.19 285 ARG A O 1
ATOM 2230 N N . VAL A 1 286 ? -9.400 2.826 1.383 1.00 97.62 286 VAL A N 1
ATOM 2231 C CA . VAL A 1 286 ? -9.162 4.249 1.647 1.00 97.62 286 VAL A CA 1
ATOM 2232 C C . VAL A 1 286 ? -10.362 5.078 1.203 1.00 97.62 286 VAL A C 1
ATOM 2234 O O . VAL A 1 286 ? -10.771 5.048 0.039 1.00 97.62 286 VAL A O 1
ATOM 2237 N N . ARG A 1 287 ? -10.908 5.858 2.136 1.00 94.75 287 ARG A N 1
ATOM 2238 C CA . ARG A 1 287 ? -12.044 6.755 1.915 1.00 94.75 287 ARG A CA 1
ATOM 2239 C C . ARG A 1 287 ? -11.691 8.164 2.380 1.00 94.75 287 ARG A C 1
ATOM 2241 O O . ARG A 1 287 ? -10.922 8.343 3.318 1.00 94.75 287 ARG A O 1
ATOM 2248 N N . VAL A 1 288 ? -12.246 9.167 1.717 1.00 91.69 288 VAL A N 1
ATOM 2249 C CA . VAL A 1 288 ? -12.213 10.561 2.173 1.00 91.69 288 VAL A CA 1
ATOM 2250 C C . VAL A 1 288 ? -13.616 10.971 2.597 1.00 91.69 288 VAL A C 1
ATOM 2252 O O . VAL A 1 288 ? -14.587 10.518 1.991 1.00 91.69 288 VAL A O 1
ATOM 2255 N N . GLN A 1 289 ? -13.742 11.786 3.641 1.00 88.25 289 GLN A N 1
ATOM 2256 C CA . GLN A 1 289 ? -15.031 12.304 4.112 1.00 88.25 289 GLN A CA 1
ATOM 2257 C C . GLN A 1 289 ? -14.874 13.643 4.834 1.00 88.25 289 GLN A C 1
ATOM 2259 O O . GLN A 1 289 ? -13.799 13.939 5.348 1.00 88.25 289 GLN A O 1
ATOM 2264 N N . ALA A 1 290 ? -15.946 14.430 4.930 1.00 81.06 290 ALA A N 1
ATOM 2265 C CA . ALA A 1 290 ? -15.950 15.624 5.773 1.00 81.06 290 ALA A CA 1
ATOM 2266 C C . ALA A 1 290 ? -15.595 15.263 7.228 1.00 81.06 290 ALA A C 1
ATOM 2268 O O . ALA A 1 290 ? -16.130 14.301 7.785 1.00 81.06 290 ALA A O 1
ATOM 2269 N N . ALA A 1 291 ? -14.689 16.027 7.833 1.00 77.38 291 ALA A N 1
ATOM 2270 C CA . ALA A 1 291 ? -14.264 15.822 9.205 1.00 77.38 291 ALA A CA 1
ATOM 2271 C C . ALA A 1 291 ? -15.427 16.098 10.170 1.00 77.38 291 ALA A C 1
ATOM 2273 O O . ALA A 1 291 ? -16.222 17.020 9.979 1.00 77.38 291 ALA A O 1
ATOM 2274 N N . SER A 1 292 ? -15.521 15.307 11.241 1.00 68.38 292 SER A N 1
ATOM 2275 C CA . SER A 1 292 ? -16.611 15.423 12.221 1.00 68.38 292 SER A CA 1
ATOM 2276 C C . SER A 1 292 ? -16.608 16.752 12.980 1.00 68.38 292 SER A C 1
ATOM 2278 O O . SER A 1 292 ? -17.667 17.257 13.345 1.00 68.38 292 SER A O 1
ATOM 2280 N N . ASN A 1 293 ? -15.419 17.311 13.216 1.00 65.69 293 ASN A N 1
ATOM 2281 C CA . ASN A 1 293 ? -15.221 18.461 14.102 1.00 65.69 293 ASN A CA 1
ATOM 2282 C C . ASN A 1 293 ? -15.164 19.791 13.340 1.00 65.69 293 ASN A C 1
ATOM 2284 O O . ASN A 1 293 ? -15.413 20.843 13.920 1.00 65.69 293 ASN A O 1
ATOM 2288 N N . ASP A 1 294 ? -14.871 19.740 12.040 1.00 65.56 294 ASP A N 1
ATOM 2289 C CA . ASP A 1 294 ? -14.842 20.895 11.152 1.00 65.56 294 ASP A CA 1
ATOM 2290 C C . ASP A 1 294 ? -15.476 20.502 9.817 1.00 65.56 294 ASP A C 1
ATOM 2292 O O . ASP A 1 294 ? -14.891 19.774 9.017 1.00 65.56 294 ASP A O 1
ATOM 2296 N N . LYS A 1 295 ? -16.687 21.012 9.572 1.00 56.91 295 LYS A N 1
ATOM 2297 C CA . LYS A 1 295 ? -17.475 20.719 8.364 1.00 56.91 295 LYS A CA 1
ATOM 2298 C C . LYS A 1 295 ? -16.787 21.170 7.071 1.00 56.91 295 LYS A C 1
ATOM 2300 O O . LYS A 1 295 ? -17.225 20.762 5.998 1.00 56.91 295 LYS A O 1
ATOM 2305 N N . SER A 1 296 ? -15.770 22.028 7.163 1.00 58.09 296 SER A N 1
ATOM 2306 C CA . SER A 1 296 ? -14.982 22.491 6.020 1.00 58.09 296 SER A CA 1
ATOM 2307 C C . SER A 1 296 ? -13.727 21.652 5.763 1.00 58.09 296 SER A C 1
ATOM 2309 O O . SER A 1 296 ? -13.207 21.665 4.648 1.00 58.09 296 SER A O 1
ATOM 2311 N N . ALA A 1 297 ? -13.265 20.883 6.753 1.00 70.44 297 ALA A N 1
ATOM 2312 C CA . ALA A 1 297 ? -12.102 20.019 6.623 1.00 70.44 297 ALA A CA 1
ATOM 2313 C C . ALA A 1 297 ? -12.504 18.639 6.085 1.00 70.44 297 ALA A C 1
ATOM 2315 O O . ALA A 1 297 ? -13.582 18.125 6.381 1.00 70.44 297 ALA A O 1
ATOM 2316 N N . VAL A 1 298 ? -11.625 18.010 5.306 1.00 75.56 298 VAL A N 1
ATOM 2317 C CA . VAL A 1 298 ? -11.793 16.626 4.839 1.00 75.56 298 VAL A CA 1
ATOM 2318 C C . VAL A 1 298 ? -10.748 15.748 5.514 1.00 75.56 298 VAL A C 1
ATOM 2320 O O . VAL A 1 298 ? -9.567 16.087 5.536 1.00 75.56 298 VAL A O 1
ATOM 2323 N N . GLU A 1 299 ? -11.184 14.621 6.073 1.00 86.94 299 GLU A N 1
ATOM 2324 C CA . GLU A 1 299 ? -10.326 13.617 6.696 1.00 86.94 299 GLU A CA 1
ATOM 2325 C C . GLU A 1 299 ? -10.206 12.358 5.824 1.00 86.94 299 GLU A C 1
ATOM 2327 O O . GLU A 1 299 ? -11.107 12.000 5.058 1.00 86.94 299 GLU A O 1
ATOM 2332 N N . CYS A 1 300 ? -9.067 11.677 5.952 1.00 92.00 300 CYS A N 1
ATOM 2333 C CA . CYS A 1 300 ? -8.843 10.347 5.396 1.00 92.00 300 CYS A CA 1
ATOM 2334 C C . CYS A 1 300 ? -9.292 9.288 6.411 1.00 92.00 300 CYS A C 1
ATOM 2336 O O . CYS A 1 300 ? -9.024 9.420 7.607 1.00 92.00 300 CYS A O 1
ATOM 2338 N N . VAL A 1 301 ? -9.943 8.237 5.922 1.00 95.00 301 VAL A N 1
ATOM 2339 C CA . VAL A 1 301 ? -10.461 7.122 6.713 1.00 95.00 301 VAL A CA 1
ATOM 2340 C C . VAL A 1 301 ? -9.932 5.815 6.147 1.00 95.00 301 VAL A C 1
ATOM 2342 O O . VAL A 1 301 ? -10.028 5.561 4.942 1.00 95.00 301 VAL A O 1
ATOM 2345 N N . LEU A 1 302 ? -9.397 4.982 7.033 1.00 97.62 302 LEU A N 1
ATOM 2346 C CA . LEU A 1 302 ? -8.940 3.636 6.728 1.00 97.62 302 LEU A CA 1
ATOM 2347 C C . LEU A 1 302 ? -9.990 2.630 7.192 1.00 97.62 302 LEU A C 1
ATOM 2349 O O . LEU A 1 302 ? -10.224 2.457 8.384 1.00 97.62 302 LEU A O 1
ATOM 2353 N N . ILE A 1 303 ? -10.627 1.966 6.238 1.00 97.88 303 ILE A N 1
ATOM 2354 C CA . ILE A 1 303 ? -11.643 0.951 6.505 1.00 97.88 303 ILE A CA 1
ATOM 2355 C C . ILE A 1 303 ? -10.968 -0.416 6.471 1.00 97.88 303 ILE A C 1
ATOM 2357 O O . ILE A 1 303 ? -10.357 -0.787 5.465 1.00 97.88 303 ILE A O 1
ATOM 2361 N N . ALA A 1 304 ? -11.058 -1.161 7.565 1.00 98.00 304 ALA A N 1
ATOM 2362 C CA . ALA A 1 304 ? -10.391 -2.443 7.712 1.00 98.00 304 ALA A CA 1
ATOM 2363 C C . ALA A 1 304 ? -10.924 -3.482 6.714 1.00 98.00 304 ALA A C 1
ATOM 2365 O O . ALA A 1 304 ? -12.120 -3.760 6.650 1.00 98.00 304 ALA A O 1
ATOM 2366 N N . VAL A 1 305 ? -10.022 -4.103 5.955 1.00 97.81 305 VAL A N 1
ATOM 2367 C CA . VAL A 1 305 ? -10.318 -5.282 5.124 1.00 97.81 305 VAL A CA 1
ATOM 2368 C C . VAL A 1 305 ? -9.827 -6.532 5.833 1.00 97.81 305 VAL A C 1
ATOM 2370 O O . VAL A 1 305 ? -10.582 -7.476 6.057 1.00 97.81 305 VAL A O 1
ATOM 2373 N N . LYS A 1 306 ? -8.549 -6.518 6.210 1.00 98.12 306 LYS A N 1
ATOM 2374 C CA . LYS A 1 306 ? -7.894 -7.599 6.932 1.00 98.12 306 LYS A CA 1
ATOM 2375 C C . LYS A 1 306 ? -6.888 -7.008 7.904 1.00 98.12 306 LYS A C 1
ATOM 2377 O O . LYS A 1 306 ? -6.037 -6.234 7.477 1.00 98.12 306 LYS A O 1
ATOM 2382 N N . ILE A 1 307 ? -6.977 -7.366 9.176 1.00 98.06 307 ILE A N 1
ATOM 2383 C CA . ILE A 1 307 ? -6.049 -6.915 10.216 1.00 98.06 307 ILE A CA 1
ATOM 2384 C C . ILE A 1 307 ? -5.476 -8.134 10.914 1.00 98.06 307 ILE A C 1
ATOM 2386 O O . ILE A 1 307 ? -6.186 -9.093 11.204 1.00 98.06 307 ILE A O 1
ATOM 2390 N N . ASP A 1 308 ? -4.186 -8.061 11.182 1.00 97.69 308 ASP A N 1
ATOM 2391 C CA . ASP A 1 308 ? -3.442 -9.015 11.977 1.00 97.69 308 ASP A CA 1
ATOM 2392 C C . ASP A 1 308 ? -2.620 -8.234 13.008 1.00 97.69 308 ASP A C 1
ATOM 2394 O O . ASP A 1 308 ? -1.768 -7.411 12.641 1.00 97.69 308 ASP A O 1
ATOM 2398 N N . ALA A 1 309 ? -2.954 -8.401 14.286 1.00 97.44 309 ALA A N 1
ATOM 2399 C CA . ALA A 1 309 ? -2.516 -7.517 15.358 1.00 97.44 309 ALA A CA 1
ATOM 2400 C C . ALA A 1 309 ? -2.260 -8.243 16.686 1.00 97.44 309 ALA A C 1
ATOM 2402 O O . ALA A 1 309 ? -2.688 -9.376 16.905 1.00 97.44 309 ALA A O 1
ATOM 2403 N N . PHE A 1 310 ? -1.577 -7.536 17.585 1.00 95.94 310 PHE A N 1
ATOM 2404 C CA . PHE A 1 310 ? -1.247 -7.981 18.934 1.00 95.94 310 PHE A CA 1
ATOM 2405 C C . PHE A 1 310 ? -1.788 -7.011 19.981 1.00 95.94 310 PHE A C 1
ATOM 2407 O O . PHE A 1 310 ? -1.651 -5.796 19.809 1.00 95.94 310 PHE A O 1
ATOM 2414 N N . THR A 1 311 ? -2.308 -7.530 21.091 1.00 94.06 311 THR A N 1
ATOM 2415 C CA . THR A 1 311 ? -2.702 -6.719 22.260 1.00 94.06 311 THR A CA 1
ATOM 2416 C C . THR A 1 311 ? -1.503 -6.322 23.119 1.00 94.06 311 THR A C 1
ATOM 2418 O O . THR A 1 311 ? -1.496 -5.268 23.748 1.00 94.06 311 THR A O 1
ATOM 2421 N N . ALA A 1 312 ? -0.459 -7.157 23.146 1.00 92.38 312 ALA A N 1
ATOM 2422 C CA . ALA A 1 312 ? 0.698 -6.970 24.013 1.00 92.38 312 ALA A CA 1
ATOM 2423 C C . ALA A 1 312 ? 1.994 -7.526 23.411 1.00 92.38 312 ALA A C 1
ATOM 2425 O O . ALA A 1 312 ? 1.999 -8.399 22.539 1.00 92.38 312 ALA A O 1
ATOM 2426 N N . GLU A 1 313 ? 3.126 -7.072 23.955 1.00 92.94 313 GLU A N 1
ATOM 2427 C CA . GLU A 1 313 ? 4.455 -7.552 23.565 1.00 92.94 313 GLU A CA 1
ATOM 2428 C C . GLU A 1 313 ? 4.615 -9.067 23.774 1.00 92.94 313 GLU A C 1
ATOM 2430 O O . GLU A 1 313 ? 5.254 -9.735 22.962 1.00 92.94 313 GLU A O 1
ATOM 2435 N N . LEU A 1 314 ? 4.001 -9.629 24.822 1.00 92.88 314 LEU A N 1
ATOM 2436 C CA . LEU A 1 314 ? 4.033 -11.070 25.073 1.00 92.88 314 LEU A CA 1
ATOM 2437 C C . LEU A 1 314 ? 3.419 -11.860 23.908 1.00 92.88 314 LEU A C 1
ATOM 2439 O O . LEU A 1 314 ? 4.049 -12.801 23.432 1.00 92.88 314 LEU A O 1
ATOM 2443 N N . ALA A 1 315 ? 2.233 -11.468 23.436 1.00 92.19 315 ALA A N 1
ATOM 2444 C CA . ALA A 1 315 ? 1.555 -12.133 22.324 1.00 92.19 315 ALA A CA 1
ATOM 2445 C C . ALA A 1 315 ? 2.366 -12.019 21.026 1.00 92.19 315 ALA A C 1
ATOM 2447 O O . ALA A 1 315 ? 2.607 -13.016 20.348 1.00 92.19 315 ALA A O 1
ATOM 2448 N N . ARG A 1 316 ? 2.917 -10.830 20.748 1.00 93.00 316 ARG A N 1
ATOM 2449 C CA . ARG A 1 316 ? 3.856 -10.623 19.636 1.00 93.00 316 ARG A CA 1
ATOM 2450 C C . ARG A 1 316 ? 5.074 -11.546 19.717 1.00 93.00 316 ARG A C 1
ATOM 2452 O O . ARG A 1 316 ? 5.509 -12.090 18.705 1.00 93.00 316 ARG A O 1
ATOM 2459 N N . ASN A 1 317 ? 5.655 -11.704 20.905 1.00 94.12 317 ASN A N 1
ATOM 2460 C CA . ASN A 1 317 ? 6.837 -12.539 21.106 1.00 94.12 317 ASN A CA 1
ATOM 2461 C C . ASN A 1 317 ? 6.520 -14.038 21.000 1.00 94.12 317 ASN A C 1
ATOM 2463 O O . ASN A 1 317 ? 7.383 -14.790 20.555 1.00 94.12 317 ASN A O 1
ATOM 2467 N N . GLN A 1 318 ? 5.305 -14.471 21.351 1.00 91.62 318 GLN A N 1
ATOM 2468 C CA . GLN A 1 318 ? 4.870 -15.868 21.214 1.00 91.62 318 GLN A CA 1
ATOM 2469 C C . GLN A 1 318 ? 4.803 -16.336 19.757 1.00 91.62 318 GLN A C 1
ATOM 2471 O O . GLN A 1 318 ? 5.045 -17.508 19.486 1.00 91.62 318 GLN A O 1
ATOM 2476 N N . GLU A 1 319 ? 4.523 -15.436 18.814 1.00 88.00 319 GLU A N 1
ATOM 2477 C CA . GLU A 1 319 ? 4.487 -15.776 17.388 1.00 88.00 319 GLU A CA 1
ATOM 2478 C C . GLU A 1 319 ? 5.866 -15.777 16.713 1.00 88.00 319 GLU A C 1
ATOM 2480 O O . GLU A 1 319 ? 5.996 -16.148 15.543 1.00 88.00 319 GLU A O 1
ATOM 2485 N N . ARG A 1 320 ? 6.924 -15.374 17.423 1.00 88.44 320 ARG A N 1
ATOM 2486 C CA . ARG A 1 320 ? 8.278 -15.391 16.868 1.00 88.44 320 ARG A CA 1
ATOM 2487 C C . ARG A 1 320 ? 8.807 -16.819 16.812 1.00 88.44 320 ARG A C 1
ATOM 2489 O O . ARG A 1 320 ? 9.049 -17.450 17.836 1.00 88.44 320 ARG A O 1
ATOM 2496 N N . GLY A 1 321 ? 9.068 -17.295 15.599 1.00 87.62 321 GLY A N 1
ATOM 2497 C CA . GLY A 1 321 ? 9.892 -18.480 15.385 1.00 87.62 321 GLY A CA 1
ATOM 2498 C C . GLY A 1 321 ? 11.372 -18.193 15.655 1.00 87.62 321 GLY A C 1
ATOM 2499 O O . GLY A 1 321 ? 11.856 -17.078 15.441 1.00 87.62 321 GLY A O 1
ATOM 2500 N N . PHE A 1 322 ? 12.111 -19.211 16.092 1.00 88.75 322 PHE A N 1
ATOM 2501 C CA . PHE A 1 322 ? 13.570 -19.153 16.118 1.00 88.75 322 PHE A CA 1
ATOM 2502 C C . PHE A 1 322 ? 14.124 -19.171 14.687 1.00 88.75 322 PHE A C 1
ATOM 2504 O O . PHE A 1 322 ? 13.570 -19.814 13.797 1.00 88.75 322 PHE A O 1
ATOM 2511 N N . LEU A 1 323 ? 15.248 -18.486 14.465 1.00 84.31 323 LEU A N 1
ATOM 2512 C CA . LEU A 1 323 ? 15.973 -18.472 13.189 1.00 84.31 323 LEU A CA 1
ATOM 2513 C C . LEU A 1 323 ? 16.756 -19.783 12.988 1.00 84.31 323 LEU A C 1
ATOM 2515 O O . LEU A 1 323 ? 17.971 -19.756 12.834 1.00 84.31 323 LEU A O 1
ATOM 2519 N N . SER A 1 324 ? 16.096 -20.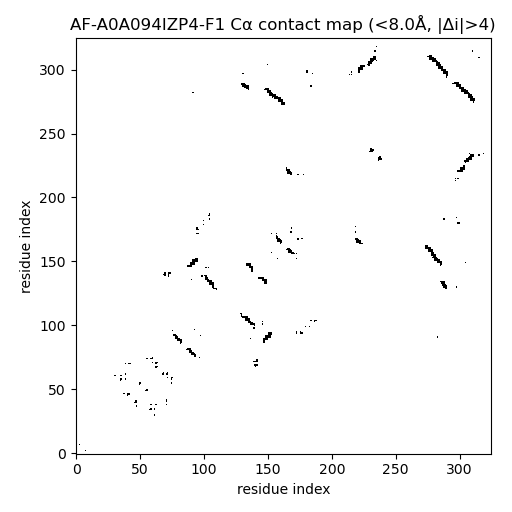932 13.129 1.00 73.44 324 SER A N 1
ATOM 2520 C CA . SER A 1 324 ? 16.566 -22.283 12.780 1.00 73.44 324 SER A CA 1
ATOM 2521 C C . SER A 1 324 ? 15.630 -23.333 13.382 1.00 73.44 324 SER A C 1
ATOM 2523 O O . SER A 1 324 ? 15.543 -23.491 14.599 1.00 73.44 324 SER A O 1
ATOM 2525 N N . GLY A 1 325 ? 14.961 -24.056 12.492 1.00 48.72 325 GLY A N 1
ATOM 2526 C CA . GLY A 1 325 ? 14.540 -25.444 12.632 1.00 48.72 325 GLY A CA 1
ATOM 2527 C C . GLY A 1 325 ? 14.843 -26.097 11.298 1.00 48.72 325 GLY A C 1
ATOM 2528 O O . GLY A 1 325 ? 14.305 -25.574 10.297 1.00 48.72 325 GLY A O 1
#

Solvent-accessible surface area (backbone atoms only — not comparable to full-atom values): 20559 Å² total; per-residue (Å²): 138,82,70,61,92,87,50,86,60,84,90,67,88,73,85,85,64,92,59,83,75,90,70,79,75,94,76,67,89,93,58,60,68,66,58,49,51,51,52,52,42,43,73,74,67,47,88,82,82,78,86,45,70,68,57,49,50,52,50,43,54,48,23,61,72,74,61,38,60,42,58,36,52,69,67,51,76,66,48,77,51,75,40,76,94,76,73,39,50,36,32,40,33,41,62,88,75,65,54,77,90,22,54,48,74,51,64,52,77,60,79,80,75,75,80,71,95,64,98,83,69,95,67,84,75,74,70,72,70,56,63,29,26,44,31,23,38,23,53,58,84,69,51,91,63,70,20,42,28,26,37,34,50,65,78,56,37,35,40,34,35,64,83,78,30,32,35,36,51,41,76,70,56,30,57,52,50,54,52,48,50,53,54,51,52,55,60,67,72,45,87,64,94,65,77,95,71,90,82,88,79,91,82,84,90,76,83,80,73,81,79,74,92,69,83,70,63,86,76,50,39,42,45,44,84,50,99,78,38,46,40,30,45,60,91,36,80,58,72,79,74,82,82,67,87,78,73,81,80,76,87,75,91,81,85,94,78,93,86,77,87,76,81,73,77,79,84,72,90,68,79,87,72,78,56,49,32,43,30,41,37,36,31,25,36,40,33,38,28,54,28,93,91,39,84,87,44,74,38,58,36,37,34,42,44,35,40,35,30,20,73,43,72,67,50,53,55,70,72,57,75,72,101,74,132